Protein AF-0000000066211591 (afdb_homodimer)

InterPro domains:
  IPR024134 Superoxide dismutase (Cu/Zn) / superoxide dismutase copper chaperone [PTHR10003] (2-112)
  IPR036423 Superoxide dismutase-like, copper/zinc binding domain superfamily [G3DSA:2.60.40.200] (1-109)
  IPR036423 Superoxide dismutase-like, copper/zinc binding domain superfamily [SSF49329] (2-108)

Radius of gyration: 18.61 Å; Cα contacts (8 Å, |Δi|>4): 669; chains: 2; bounding box: 43×52×58 Å

Secondary structure (DSSP, 8-state):
-EEEEEEETTEEEEEEEEEETTEEEEEEEEESS-SEEEEEEEES----EEEETTS-SEEEEEEEEEE-TTSEEEEEEE----GGGTTTSEEEEEETTEEEEEEEEEE----TTTT-----/-EEEEEEETTEEEEEEEEEETTEEEEEEEEESS-SEEEEEEEES----EEEETTS-SEEEEEEEEEE-TTSEEEEEEE----GGGTTTSEEEEEETTEEEEEEEEEE----TTTT-----

Sequence (240 aa):
MAVCIIDHDNIRGVIYFEPVHGKDKVLGSVIGLKSGTYSLIIHRYGDISRGCDSIGSPEIFIGNIFVNRYGVAYVYLDTDVNISTIIGKALSISKNDQRLACGVIGISYINEKNNTFSYNMAVCIIDHDNIRGVIYFEPVHGKDKVLGSVIGLKSGTYSLIIHRYGDISRGCDSIGSPEIFIGNIFVNRYGVAYVYLDTDVNISTIIGKALSISKNDQRLACGVIGISYINEKNNTFSYN

Solvent-accessible surface area (backbone atoms only — not comparable to full-atom values): 12361 Å² total; per-residue (Å²): 81,34,25,28,50,34,72,34,93,69,32,38,32,43,39,35,39,39,76,53,95,89,36,38,29,37,36,40,39,40,35,59,47,71,59,44,73,32,37,36,33,32,21,66,16,14,21,56,84,60,43,70,76,43,18,63,55,82,72,42,78,63,46,75,42,53,25,37,92,87,20,44,22,68,42,77,42,72,45,88,68,60,67,84,76,46,52,6,14,18,42,31,40,25,49,97,88,38,72,72,35,42,23,43,22,6,32,30,78,66,77,69,61,71,74,68,64,68,86,118,82,33,26,28,51,32,73,35,94,71,32,38,32,44,40,34,39,38,76,53,96,89,35,38,30,37,36,41,39,40,34,58,47,72,60,44,70,32,36,36,34,34,22,66,16,15,22,56,85,61,44,70,76,43,18,65,57,82,72,43,81,61,47,74,42,53,25,36,93,85,20,44,22,70,42,77,41,71,45,86,68,58,68,85,76,45,51,6,13,17,42,30,41,24,48,96,89,39,70,71,36,41,24,42,21,5,32,32,78,64,77,71,58,68,74,70,64,68,85,119

Foldseek 3Di:
DKKWFWDDDQKTKIWDWDDDPNFTKIWIKIFRDAFDKKWKFWADAQDCVVHPVPLHHTDDTQDMWGQDRRRMTTGIGTDPDDLVVRQRHKIFIGDPPHTDIMTGMHDDDDPPPPPVPPPD/DKKWFWDDDQKTKIWDWDDDPNFTKIWIKIFRDAFDKKWKFWADAQDCVVHPVPLHHTDDTQDMWGQDRRRMTTGIGTDPDDLVVRQRHKIFIGDPPHTDIMTGMHDDDDCPPPPVPPPD

Organism: Vaccinia virus (strain Tashkent) (NCBI:txid301352)

Nearest PDB structures (foldseek):
  8iq0-assembly2_D  TM=8.705E-01  e=4.428E-08  Bos taurus
  4ff9-assembly1_B  TM=8.582E-01  e=2.340E-08  Homo sapiens
  1e9p-assembly1_B  TM=8.570E-01  e=5.777E-08  Bos taurus
  1e9p-assembly1_A  TM=8.603E-01  e=1.037E-07  Bos taurus
  8iq0-assembly6_K  TM=8.397E-01  e=6.775E-08  Bos taurus

Structure (mmCIF, N/CA/C/O backbone):
data_AF-0000000066211591-model_v1
#
loop_
_entity.id
_entity.type
_entity.pdbx_description
1 polymer 'Cu-Zn superoxide dismutase-like protein OPG175'
#
loop_
_atom_site.group_PDB
_atom_site.id
_atom_site.type_symbol
_atom_site.label_atom_id
_atom_site.label_alt_id
_atom_site.label_comp_id
_atom_site.label_asym_id
_atom_site.label_entity_id
_atom_site.label_seq_id
_atom_site.pdbx_PDB_ins_code
_atom_site.Cartn_x
_atom_site.Cartn_y
_atom_site.Cartn_z
_atom_site.occupancy
_atom_site.B_iso_or_equiv
_atom_site.auth_seq_id
_atom_site.auth_comp_id
_atom_site.auth_asym_id
_atom_site.auth_atom_id
_atom_site.pdbx_PDB_model_num
ATOM 1 N N . MET A 1 1 ? 6.246 11.305 -7.883 1 93.06 1 MET A N 1
ATOM 2 C CA . MET A 1 1 ? 5.16 11.57 -6.941 1 93.06 1 MET A CA 1
ATOM 3 C C . MET A 1 1 ? 4.793 10.305 -6.172 1 93.06 1 MET A C 1
ATOM 5 O O . MET A 1 1 ? 5.156 9.203 -6.574 1 93.06 1 MET A O 1
ATOM 9 N N . ALA A 1 2 ? 4.262 10.555 -5.051 1 97.38 2 ALA A N 1
ATOM 10 C CA . ALA A 1 2 ? 3.85 9.43 -4.219 1 97.38 2 ALA A CA 1
ATOM 11 C C . ALA A 1 2 ? 2.4 9.578 -3.766 1 97.38 2 ALA A C 1
ATOM 13 O O . ALA A 1 2 ? 1.845 10.68 -3.807 1 97.38 2 ALA A O 1
ATOM 14 N N . VAL A 1 3 ? 1.84 8.453 -3.471 1 98.31 3 VAL A N 1
ATOM 15 C CA . VAL A 1 3 ? 0.447 8.445 -3.035 1 98.31 3 VAL A CA 1
ATOM 16 C C . VAL A 1 3 ? 0.259 7.422 -1.92 1 98.31 3 VAL A C 1
ATOM 18 O O . VAL A 1 3 ? 0.933 6.391 -1.897 1 98.31 3 VAL A O 1
ATOM 21 N N . CYS A 1 4 ? -0.611 7.688 -1.04 1 98.5 4 CYS A N 1
ATOM 22 C CA . CYS A 1 4 ? -1.027 6.781 0.027 1 98.5 4 CYS A CA 1
ATOM 23 C C . CYS A 1 4 ? -2.547 6.723 0.129 1 98.5 4 CYS A C 1
ATOM 25 O O . CYS A 1 4 ? -3.197 7.738 0.378 1 98.5 4 CYS A O 1
ATOM 27 N N . ILE A 1 5 ? -3.043 5.562 -0.081 1 98.12 5 ILE A N 1
ATOM 28 C CA . ILE A 1 5 ? -4.48 5.352 0.069 1 98.12 5 ILE A CA 1
ATOM 29 C C . ILE A 1 5 ? -4.781 4.836 1.475 1 98.12 5 ILE A C 1
ATOM 31 O O . ILE A 1 5 ? -4.125 3.912 1.958 1 98.12 5 ILE A O 1
ATOM 35 N N . ILE A 1 6 ? -5.676 5.492 2.104 1 98.19 6 ILE A N 1
ATOM 36 C CA . ILE A 1 6 ? -6.164 5.086 3.416 1 98.19 6 ILE A CA 1
ATOM 37 C C . ILE A 1 6 ? -7.516 4.391 3.271 1 98.19 6 ILE A C 1
ATOM 39 O O . ILE A 1 6 ? -8.445 4.949 2.691 1 98.19 6 ILE A O 1
ATOM 43 N N . ASP A 1 7 ? -7.59 3.271 3.686 1 96 7 ASP A N 1
ATOM 44 C CA . ASP A 1 7 ? -8.805 2.467 3.705 1 96 7 ASP A CA 1
ATOM 45 C C . ASP A 1 7 ? -8.828 1.53 4.91 1 96 7 ASP A C 1
ATOM 47 O O . ASP A 1 7 ? -8.391 0.381 4.816 1 96 7 ASP A O 1
ATOM 51 N N . HIS A 1 8 ? -9.25 1.979 5.949 1 92.5 8 HIS A N 1
ATOM 52 C CA . HIS A 1 8 ? -9.281 1.283 7.23 1 92.5 8 HIS A CA 1
ATOM 53 C C . HIS A 1 8 ? -10.617 1.506 7.945 1 92.5 8 HIS A C 1
ATOM 55 O O . HIS A 1 8 ? -10.914 2.623 8.375 1 92.5 8 HIS A O 1
ATOM 61 N N . ASP A 1 9 ? -11.359 0.368 8.086 1 90.81 9 ASP A N 1
ATOM 62 C CA . ASP A 1 9 ? -12.672 0.501 8.695 1 90.81 9 ASP A CA 1
ATOM 63 C C . ASP A 1 9 ? -13.492 1.593 8.016 1 90.81 9 ASP A C 1
ATOM 65 O O . ASP A 1 9 ? -13.703 1.548 6.797 1 90.81 9 ASP A O 1
ATOM 69 N N . ASN A 1 10 ? -13.906 2.67 8.781 1 95.31 10 ASN A N 1
ATOM 70 C CA . ASN A 1 10 ? -14.734 3.725 8.203 1 95.31 10 ASN A CA 1
ATOM 71 C C . ASN A 1 10 ? -13.891 4.918 7.762 1 95.31 10 ASN A C 1
ATOM 73 O O . ASN A 1 10 ? -14.43 5.906 7.254 1 95.31 10 ASN A O 1
ATOM 77 N N . ILE A 1 11 ? -12.586 4.789 7.941 1 98.25 11 ILE A N 1
ATOM 78 C CA . ILE A 1 11 ? -11.695 5.883 7.578 1 98.25 11 ILE A CA 1
ATOM 79 C C . ILE A 1 11 ? -11.203 5.695 6.145 1 98.25 11 ILE A C 1
ATOM 81 O O . ILE A 1 11 ? -10.648 4.652 5.805 1 98.25 11 ILE A O 1
ATOM 85 N N . ARG A 1 12 ? -11.484 6.695 5.289 1 98.12 12 ARG A N 1
ATOM 86 C CA . ARG A 1 12 ? -11.102 6.676 3.881 1 98.12 12 ARG A CA 1
ATOM 87 C C . ARG A 1 12 ? -10.383 7.965 3.494 1 98.12 12 ARG A C 1
ATOM 89 O O . ARG A 1 12 ? -10.742 9.047 3.955 1 98.12 12 ARG A O 1
ATOM 96 N N . GLY A 1 13 ? -9.367 7.824 2.619 1 98.31 13 GLY A N 1
ATOM 97 C CA . GLY A 1 13 ? -8.695 9.023 2.135 1 98.31 13 GLY A CA 1
ATOM 98 C C . GLY A 1 13 ? -7.605 8.727 1.124 1 98.31 13 GLY A C 1
ATOM 99 O O . GLY A 1 13 ? -7.234 7.566 0.922 1 98.31 13 GLY A O 1
ATOM 100 N N . VAL A 1 14 ? -7.254 9.734 0.46 1 98.12 14 VAL A N 1
ATOM 101 C CA . VAL A 1 14 ? -6.113 9.703 -0.451 1 98.12 14 VAL A CA 1
ATOM 102 C C . VAL A 1 14 ? -5.168 10.859 -0.132 1 98.12 14 VAL A C 1
ATOM 104 O O . VAL A 1 14 ? -5.602 12.008 0.009 1 98.12 14 VAL A O 1
ATOM 107 N N . ILE A 1 15 ? -3.938 10.539 0.062 1 98 15 ILE A N 1
ATOM 108 C CA . ILE A 1 15 ? -2.914 11.531 0.362 1 98 15 ILE A CA 1
ATOM 109 C C . ILE A 1 15 ? -1.812 11.477 -0.694 1 98 15 ILE A C 1
ATOM 111 O O . ILE A 1 15 ? -1.257 10.406 -0.963 1 98 15 ILE A O 1
ATOM 115 N N . TYR A 1 16 ? -1.479 12.562 -1.248 1 97.06 16 TYR A N 1
ATOM 116 C CA . TYR A 1 16 ? -0.431 12.672 -2.256 1 97.06 16 TYR A CA 1
ATOM 117 C C . TYR A 1 16 ? 0.777 13.422 -1.705 1 97.06 16 TYR A C 1
ATOM 119 O O . TYR A 1 16 ? 0.63 14.344 -0.897 1 97.06 16 TYR A O 1
ATOM 127 N N . PHE A 1 17 ? 1.893 13.055 -2.1 1 96.81 17 PHE A N 1
ATOM 128 C CA . PHE A 1 17 ? 3.145 13.789 -1.975 1 96.81 17 PHE A CA 1
ATOM 129 C C . PHE A 1 17 ? 3.643 14.242 -3.342 1 96.81 17 PHE A C 1
ATOM 131 O O . PHE A 1 17 ? 3.928 13.422 -4.211 1 96.81 17 PHE A O 1
ATOM 138 N N . GLU A 1 18 ? 3.691 15.492 -3.5 1 94.06 18 GLU A N 1
ATOM 139 C CA . GLU A 1 18 ? 4.055 15.984 -4.824 1 94.06 18 GLU A CA 1
ATOM 140 C C . GLU A 1 18 ? 4.805 17.312 -4.738 1 94.06 18 GLU A C 1
ATOM 142 O O . GLU A 1 18 ? 4.59 18.094 -3.805 1 94.06 18 GLU A O 1
ATOM 147 N N . PRO A 1 19 ? 5.723 17.547 -5.688 1 89.69 19 PRO A N 1
ATOM 148 C CA . PRO A 1 19 ? 6.348 18.875 -5.77 1 89.69 19 PRO A CA 1
ATOM 149 C C . PRO A 1 19 ? 5.391 19.938 -6.301 1 89.69 19 PRO A C 1
ATOM 151 O O . PRO A 1 19 ? 4.699 19.719 -7.293 1 89.69 19 PRO A O 1
ATOM 154 N N . VAL A 1 20 ? 5.238 20.984 -5.543 1 85.81 20 VAL A N 1
ATOM 155 C CA . VAL A 1 20 ? 4.473 22.156 -5.965 1 85.81 20 VAL A CA 1
ATOM 156 C C . VAL A 1 20 ? 5.355 23.391 -5.891 1 85.81 20 VAL A C 1
ATOM 158 O O . VAL A 1 20 ? 5.773 23.812 -4.805 1 85.81 20 VAL A O 1
ATOM 161 N N . HIS A 1 21 ? 5.559 23.984 -7.09 1 86.12 21 HIS A N 1
ATOM 162 C CA . HIS A 1 21 ? 6.363 25.203 -7.168 1 86.12 21 HIS A CA 1
ATOM 163 C C . HIS A 1 21 ? 7.715 25 -6.488 1 86.12 21 HIS A C 1
ATOM 165 O O . HIS A 1 21 ? 8.133 25.828 -5.68 1 86.12 21 HIS A O 1
ATOM 171 N N . GLY A 1 22 ? 8.312 23.828 -6.648 1 82.75 22 GLY A N 1
ATOM 172 C CA . GLY A 1 22 ? 9.664 23.562 -6.191 1 82.75 22 GLY A CA 1
ATOM 173 C C . GLY A 1 22 ? 9.719 23.062 -4.762 1 82.75 22 GLY A C 1
ATOM 174 O O . GLY A 1 22 ? 10.797 22.75 -4.25 1 82.75 22 GLY A O 1
ATOM 175 N N . LYS A 1 23 ? 8.586 23.047 -4.125 1 88.31 23 LYS A N 1
ATOM 176 C CA . LYS A 1 23 ? 8.539 22.516 -2.766 1 88.31 23 LYS A CA 1
ATOM 177 C C . LYS A 1 23 ? 7.633 21.297 -2.678 1 88.31 23 LYS A C 1
ATOM 179 O O . LYS A 1 23 ? 6.578 21.266 -3.316 1 88.31 23 LYS A O 1
ATOM 184 N N . ASP A 1 24 ? 8.055 20.359 -1.895 1 91.75 24 ASP A N 1
ATOM 185 C CA . ASP A 1 24 ? 7.199 19.188 -1.719 1 91.75 24 ASP A CA 1
ATOM 186 C C . ASP A 1 24 ? 6.008 19.5 -0.82 1 91.75 24 ASP A C 1
ATOM 188 O O . ASP A 1 24 ? 6.148 20.203 0.185 1 91.75 24 ASP A O 1
ATOM 192 N N . LYS A 1 25 ? 4.891 19.047 -1.276 1 95.56 25 LYS A N 1
ATOM 193 C CA . LYS A 1 25 ? 3.641 19.234 -0.547 1 95.56 25 LYS A CA 1
ATOM 194 C C . LYS A 1 25 ? 2.957 17.906 -0.269 1 95.56 25 LYS A C 1
ATOM 196 O O . LYS A 1 25 ? 3.164 16.938 -0.996 1 95.56 25 LYS A O 1
ATOM 201 N N . VAL A 1 26 ? 2.223 17.906 0.804 1 97.75 26 VAL A N 1
ATOM 202 C CA . VAL A 1 26 ? 1.295 16.828 1.117 1 97.75 26 VAL A CA 1
ATOM 203 C C . VAL A 1 26 ? -0.141 17.297 0.899 1 97.75 26 VAL A C 1
ATOM 205 O O . VAL A 1 26 ? -0.566 18.312 1.477 1 97.75 26 VAL A O 1
ATOM 208 N N . LEU A 1 27 ? -0.821 16.594 0.012 1 96.94 27 LEU A N 1
ATOM 209 C CA . LEU A 1 27 ? -2.168 16.984 -0.386 1 96.94 27 LEU A CA 1
ATOM 210 C C . LEU A 1 27 ? -3.125 15.805 -0.313 1 96.94 27 LEU A C 1
ATOM 212 O O . LEU A 1 27 ? -2.732 14.664 -0.581 1 96.94 27 LEU A O 1
ATOM 216 N N . GLY A 1 28 ? -4.461 16.188 -0.057 1 97.94 28 GLY A N 1
ATOM 217 C CA . GLY A 1 28 ? -5.469 15.133 -0.11 1 97.94 28 GLY A CA 1
ATOM 218 C C . GLY A 1 28 ? -6.656 15.406 0.791 1 97.94 28 GLY A C 1
ATOM 219 O O . GLY A 1 28 ? -6.969 16.562 1.088 1 97.94 28 GLY A O 1
ATOM 220 N N . SER A 1 29 ? -7.324 14.367 1.075 1 98.69 29 SER A N 1
ATOM 221 C CA . SER A 1 29 ? -8.484 14.453 1.961 1 98.69 29 SER A CA 1
ATOM 222 C C . SER A 1 29 ? -8.734 13.117 2.662 1 98.69 29 SER A C 1
ATOM 224 O O . SER A 1 29 ? -8.336 12.062 2.164 1 98.69 29 SER A O 1
ATOM 226 N N . VAL A 1 30 ? -9.305 13.219 3.809 1 98.69 30 VAL A N 1
ATOM 227 C CA . VAL A 1 30 ? -9.656 12.055 4.621 1 98.69 30 VAL A CA 1
ATOM 228 C C . VAL A 1 30 ? -11.062 12.227 5.184 1 98.69 30 VAL A C 1
ATOM 230 O O . VAL A 1 30 ? -11.438 13.32 5.613 1 98.69 30 VAL A O 1
ATOM 233 N N . ILE A 1 31 ? -11.828 11.172 5.23 1 98.69 31 ILE A N 1
ATOM 234 C CA . ILE A 1 31 ? -13.156 11.156 5.824 1 98.69 31 ILE A CA 1
ATOM 235 C C . ILE A 1 31 ? -13.281 9.984 6.789 1 98.69 31 ILE A C 1
ATOM 237 O O . ILE A 1 31 ? -12.461 9.062 6.77 1 98.69 31 ILE A O 1
ATOM 241 N N . GLY A 1 32 ? -14.305 10.055 7.684 1 98.31 32 GLY A N 1
ATOM 242 C CA . GLY A 1 32 ? -14.617 8.922 8.531 1 98.31 32 GLY A CA 1
ATOM 243 C C . GLY A 1 32 ? -14.125 9.078 9.961 1 98.31 32 GLY A C 1
ATOM 244 O O . GLY A 1 32 ? -14.305 8.188 10.789 1 98.31 32 GLY A O 1
ATOM 245 N N . LEU A 1 33 ? -13.539 10.164 10.234 1 98.31 33 LEU A N 1
ATOM 246 C CA . LEU A 1 33 ? -13.062 10.469 11.578 1 98.31 33 LEU A CA 1
ATOM 247 C C . LEU A 1 33 ? -13.969 11.492 12.266 1 98.31 33 LEU A C 1
ATOM 249 O O . LEU A 1 33 ? -14.586 12.32 11.594 1 98.31 33 LEU A O 1
ATOM 253 N N . LYS A 1 34 ? -14.055 11.406 13.547 1 97.75 34 LYS A N 1
ATOM 254 C CA . LYS A 1 34 ? -14.727 12.453 14.305 1 97.75 34 LYS A CA 1
ATOM 255 C C . LYS A 1 34 ? -13.977 13.781 14.211 1 97.75 34 LYS A C 1
ATOM 257 O O . LYS A 1 34 ? -12.758 13.789 14.023 1 97.75 34 LYS A O 1
ATOM 262 N N . SER A 1 35 ? -14.789 14.805 14.391 1 98.69 35 SER A N 1
ATOM 263 C CA . SER A 1 35 ? -14.164 16.125 14.383 1 98.69 35 SER A CA 1
ATOM 264 C C . SER A 1 35 ? -13.039 16.219 15.406 1 98.69 35 SER A C 1
ATOM 266 O O . SER A 1 35 ? -13.164 15.711 16.516 1 98.69 35 SER A O 1
ATOM 268 N N . GLY A 1 36 ? -11.922 16.859 14.977 1 98.62 36 GLY A N 1
ATOM 269 C CA . GLY A 1 36 ? -10.773 16.984 15.859 1 98.62 36 GLY A CA 1
ATOM 270 C C . GLY A 1 36 ? -9.453 17.016 15.117 1 98.62 36 GLY A C 1
ATOM 271 O O . GLY A 1 36 ? -9.43 17.094 13.883 1 98.62 36 GLY A O 1
ATOM 272 N N . THR A 1 37 ? -8.375 17.078 15.883 1 98.69 37 THR A N 1
ATOM 273 C CA . THR A 1 37 ? -7.027 17.141 15.328 1 98.69 37 THR A CA 1
ATOM 274 C C . THR A 1 37 ? -6.363 15.773 15.328 1 98.69 37 THR A C 1
ATOM 276 O O . THR A 1 37 ? -6.477 15.023 16.297 1 98.69 37 THR A O 1
ATOM 279 N N . TYR A 1 38 ? -5.672 15.453 14.211 1 98.81 38 TYR A N 1
ATOM 280 C CA . TYR A 1 38 ? -4.961 14.188 14.039 1 98.81 38 TYR A CA 1
ATOM 281 C C . TYR A 1 38 ? -3.564 14.422 13.477 1 98.81 38 TYR A C 1
ATOM 283 O O . TYR A 1 38 ? -3.328 15.414 12.773 1 98.81 38 TYR A O 1
ATOM 291 N N . SER A 1 39 ? -2.715 13.484 13.766 1 98.81 39 SER A N 1
ATOM 292 C CA . SER A 1 39 ? -1.334 13.594 13.305 1 98.81 39 SER A CA 1
ATOM 293 C C . SER A 1 39 ? -1.066 12.656 12.133 1 98.81 39 SER A C 1
ATOM 295 O O . SER A 1 39 ? -1.517 11.516 12.133 1 98.81 39 SER A O 1
ATOM 297 N N . LEU A 1 40 ? -0.418 13.148 11.156 1 98.81 40 LEU A N 1
ATOM 298 C CA . LEU A 1 40 ? 0.132 12.336 10.078 1 98.81 40 LEU A CA 1
ATOM 299 C C . LEU A 1 40 ? 1.595 12 10.344 1 98.81 40 LEU A C 1
ATOM 301 O O . LEU A 1 40 ? 2.42 12.898 10.531 1 98.81 40 LEU A O 1
ATOM 305 N N . ILE A 1 41 ? 1.889 10.711 10.367 1 98.81 41 ILE A N 1
ATOM 306 C CA . ILE A 1 41 ? 3.232 10.258 10.719 1 98.81 41 ILE A CA 1
ATOM 307 C C . ILE A 1 41 ? 3.68 9.164 9.75 1 98.81 41 ILE A C 1
ATOM 309 O O . ILE A 1 41 ? 2.918 8.242 9.445 1 98.81 41 ILE A O 1
ATOM 313 N N . ILE A 1 42 ? 4.855 9.32 9.227 1 98.75 42 ILE A N 1
ATOM 314 C CA . ILE A 1 42 ? 5.457 8.266 8.422 1 98.75 42 ILE A CA 1
ATOM 315 C C . ILE A 1 42 ? 6.227 7.305 9.32 1 98.75 42 ILE A C 1
ATOM 317 O O . ILE A 1 42 ? 6.965 7.73 10.211 1 98.75 42 ILE A O 1
ATOM 321 N N . HIS A 1 43 ? 6.016 6.035 9.117 1 98.5 43 HIS A N 1
ATOM 322 C CA . HIS A 1 43 ? 6.621 4.973 9.914 1 98.5 43 HIS A CA 1
ATOM 323 C C . HIS A 1 43 ? 7.602 4.148 9.094 1 98.5 43 HIS A C 1
ATOM 325 O O . HIS A 1 43 ? 7.586 4.207 7.859 1 98.5 43 HIS A O 1
ATOM 331 N N . ARG A 1 44 ? 8.367 3.441 9.727 1 97.38 44 ARG A N 1
ATOM 332 C CA . ARG A 1 44 ? 9.547 2.795 9.172 1 97.38 44 ARG A CA 1
ATOM 333 C C . ARG A 1 44 ? 9.164 1.777 8.102 1 97.38 44 ARG A C 1
ATOM 335 O O . ARG A 1 44 ? 9.82 1.681 7.062 1 97.38 44 ARG A O 1
ATOM 342 N N . TYR A 1 45 ? 8.125 0.977 8.328 1 97.75 45 TYR A N 1
ATOM 343 C CA . TYR A 1 45 ? 7.773 -0.119 7.43 1 97.75 45 TYR A CA 1
ATOM 344 C C . TYR A 1 45 ? 6.422 0.128 6.77 1 97.75 45 TYR A C 1
ATOM 346 O O . TYR A 1 45 ? 5.539 0.757 7.359 1 97.75 45 TYR A O 1
ATOM 354 N N . GLY A 1 46 ? 6.289 -0.243 5.504 1 98.31 46 GLY A N 1
ATOM 355 C CA . GLY A 1 46 ? 5.004 -0.326 4.824 1 98.31 46 GLY A CA 1
ATOM 356 C C . GLY A 1 46 ? 4.363 -1.697 4.93 1 98.31 46 GLY A C 1
ATOM 357 O O . GLY A 1 46 ? 3.83 -2.213 3.945 1 98.31 46 GLY A O 1
ATOM 358 N N . ASP A 1 47 ? 4.602 -2.363 6.074 1 97.69 47 ASP A N 1
ATOM 359 C CA . ASP A 1 47 ? 3.994 -3.65 6.398 1 97.69 47 ASP A CA 1
ATOM 360 C C . ASP A 1 47 ? 2.686 -3.465 7.16 1 97.69 47 ASP A C 1
ATOM 362 O O . ASP A 1 47 ? 2.695 -3.223 8.367 1 97.69 47 ASP A O 1
ATOM 366 N N . ILE A 1 48 ? 1.577 -3.627 6.398 1 97 48 ILE A N 1
ATOM 367 C CA . ILE A 1 48 ? 0.295 -3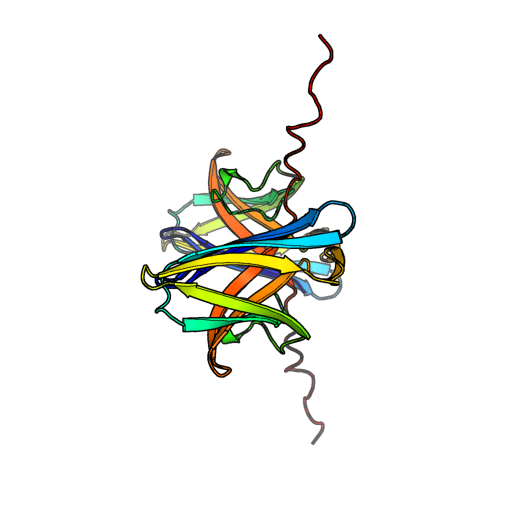.447 7.07 1 97 48 ILE A CA 1
ATOM 368 C C . ILE A 1 48 ? -0.399 -4.797 7.23 1 97 48 ILE A C 1
ATOM 370 O O . ILE A 1 48 ? -1.628 -4.883 7.164 1 97 48 ILE A O 1
ATOM 374 N N . SER A 1 49 ? 0.369 -5.871 7.367 1 94.31 49 SER A N 1
ATOM 375 C CA . SER A 1 49 ? -0.186 -7.215 7.492 1 94.31 49 SER A CA 1
ATOM 376 C C . SER A 1 49 ? -0.983 -7.363 8.781 1 94.31 49 SER A C 1
ATOM 378 O O . SER A 1 49 ? -1.885 -8.203 8.867 1 94.31 49 SER A O 1
ATOM 380 N N . ARG A 1 50 ? -0.665 -6.629 9.828 1 94.88 50 ARG A N 1
ATOM 381 C CA . ARG A 1 50 ? -1.443 -6.547 11.062 1 94.88 50 ARG A CA 1
ATOM 382 C C . ARG A 1 50 ? -2.008 -5.145 11.258 1 94.88 50 ARG A C 1
ATOM 384 O O . ARG A 1 50 ? -1.979 -4.609 12.367 1 94.88 50 ARG A O 1
ATOM 391 N N . GLY A 1 51 ? -2.453 -4.598 10.125 1 94.81 51 GLY A N 1
ATOM 392 C CA . GLY A 1 51 ? -2.875 -3.207 10.195 1 94.81 51 GLY A CA 1
ATOM 393 C C . GLY A 1 51 ? -1.754 -2.262 10.578 1 94.81 51 GLY A C 1
ATOM 394 O O . GLY A 1 51 ? -0.62 -2.414 10.125 1 94.81 51 GLY A O 1
ATOM 395 N N . CYS A 1 52 ? -2.168 -1.309 11.43 1 97.62 52 CYS A N 1
ATOM 396 C CA . CYS A 1 52 ? -1.199 -0.277 11.781 1 97.62 52 CYS A CA 1
ATOM 397 C C . CYS A 1 52 ? -0.268 -0.76 12.891 1 97.62 52 CYS A C 1
ATOM 399 O O . CYS A 1 52 ? 0.667 -0.054 13.266 1 97.62 52 CYS A O 1
ATOM 401 N N . ASP A 1 53 ? -0.402 -1.99 13.328 1 96.06 53 ASP A N 1
ATOM 402 C CA . ASP A 1 53 ? 0.445 -2.531 14.391 1 96.06 53 ASP A CA 1
ATOM 403 C C . ASP A 1 53 ? 1.782 -3.012 13.828 1 96.06 53 ASP A C 1
ATOM 405 O O . ASP A 1 53 ? 2.727 -3.248 14.586 1 96.06 53 ASP A O 1
ATOM 409 N N . SER A 1 54 ? 1.873 -3.152 12.555 1 96.38 54 SER A N 1
ATOM 410 C CA . SER A 1 54 ? 3.078 -3.74 11.984 1 96.38 54 SER A CA 1
ATOM 411 C C . SER A 1 54 ? 3.834 -2.73 11.125 1 96.38 54 SER A C 1
ATOM 413 O O . SER A 1 54 ? 4.738 -3.098 10.375 1 96.38 54 SER A O 1
ATOM 415 N N . ILE A 1 55 ? 3.51 -1.462 11.242 1 97.19 55 ILE A N 1
ATOM 416 C CA . ILE A 1 55 ? 4.137 -0.464 10.383 1 97.19 55 ILE A CA 1
ATOM 417 C C . ILE A 1 55 ? 5.43 0.031 11.023 1 97.19 55 ILE A C 1
ATOM 419 O O . ILE A 1 55 ? 6.176 0.802 10.414 1 97.19 55 ILE A O 1
ATOM 423 N N . GLY A 1 56 ? 5.762 -0.42 12.211 1 97 56 GLY A N 1
ATOM 424 C CA . GLY A 1 56 ? 7.043 -0.124 12.836 1 97 56 GLY A CA 1
ATOM 425 C C . GLY A 1 56 ? 7.086 1.249 13.484 1 97 56 GLY A C 1
ATOM 426 O O . GLY A 1 56 ? 6.047 1.854 13.742 1 97 56 GLY A 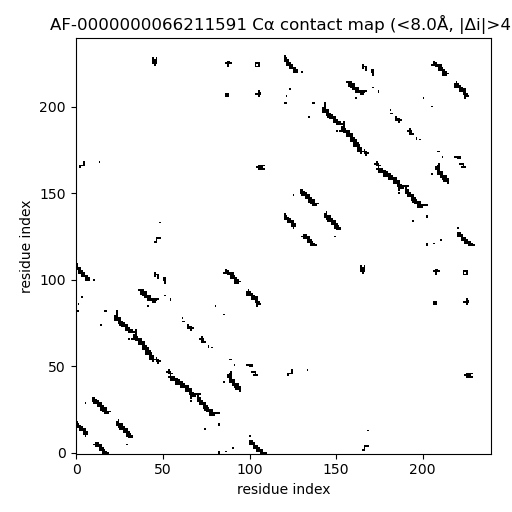O 1
ATOM 427 N N . SER A 1 57 ? 8.242 1.791 13.836 1 96.94 57 SER A N 1
ATOM 428 C CA . SER A 1 57 ? 8.469 3.016 14.594 1 96.94 57 SER A CA 1
ATOM 429 C C . SER A 1 57 ? 8.148 4.25 13.758 1 96.94 57 SER A C 1
ATOM 431 O O . SER A 1 57 ? 8.359 4.254 12.539 1 96.94 57 SER A O 1
ATOM 433 N N . PRO A 1 58 ? 7.617 5.344 14.477 1 98.19 58 PRO A N 1
ATOM 434 C CA . PRO A 1 58 ? 7.492 6.617 13.766 1 98.19 58 PRO A CA 1
ATOM 435 C C . PRO A 1 58 ? 8.836 7.168 13.297 1 98.19 58 PRO A C 1
ATOM 437 O O . PRO A 1 58 ? 9.836 7.055 14.016 1 98.19 58 PRO A O 1
ATOM 440 N N . GLU A 1 59 ? 8.883 7.676 12.109 1 98 59 GLU A N 1
ATOM 441 C CA . GLU A 1 59 ? 10.141 8.227 11.602 1 98 59 GLU A CA 1
ATOM 442 C C . GLU A 1 59 ? 10 9.711 11.289 1 98 59 GLU A C 1
ATOM 444 O O . GLU A 1 59 ? 10.891 10.508 11.609 1 98 59 GLU A O 1
ATOM 449 N N . ILE A 1 60 ? 8.953 10.125 10.617 1 98.19 60 ILE A N 1
ATOM 450 C CA . ILE A 1 60 ? 8.789 11.508 10.188 1 98.19 60 ILE A CA 1
ATOM 451 C C . ILE A 1 60 ? 7.391 12.008 10.562 1 98.19 60 ILE A C 1
ATOM 453 O O . ILE A 1 60 ? 6.387 11.43 10.133 1 98.19 60 ILE A O 1
ATOM 457 N N . PHE A 1 61 ? 7.359 13.023 11.375 1 98.12 61 PHE A N 1
ATOM 458 C CA . PHE A 1 61 ? 6.121 13.758 11.625 1 98.12 61 PHE A CA 1
ATOM 459 C C . PHE A 1 61 ? 5.84 14.742 10.492 1 98.12 61 PHE A C 1
ATOM 461 O O . PHE A 1 61 ? 6.586 15.695 10.297 1 98.12 61 PHE A O 1
ATOM 468 N N . ILE A 1 62 ? 4.809 14.508 9.836 1 98.31 62 ILE A N 1
ATOM 469 C CA . ILE A 1 62 ? 4.484 15.352 8.688 1 98.31 62 ILE A CA 1
ATOM 470 C C . ILE A 1 62 ? 3.766 16.609 9.164 1 98.31 62 ILE A C 1
ATOM 472 O O . ILE A 1 62 ? 4.082 17.719 8.711 1 98.31 62 ILE A O 1
ATOM 476 N N . GLY A 1 63 ? 2.771 16.438 10 1 98.19 63 GLY A N 1
ATOM 477 C CA . GLY A 1 63 ? 1.96 17.531 10.508 1 98.19 63 GLY A CA 1
ATOM 478 C C . GLY A 1 63 ? 0.609 17.078 11.031 1 98.19 63 GLY A C 1
ATOM 479 O O . GLY A 1 63 ? 0.319 15.875 11.055 1 98.19 63 GLY A O 1
ATOM 480 N N . ASN A 1 64 ? -0.117 18.078 11.445 1 98.44 64 ASN A N 1
ATOM 481 C CA . ASN A 1 64 ? -1.474 17.828 11.922 1 98.44 64 ASN A CA 1
ATOM 482 C C . ASN A 1 64 ? -2.512 18.172 10.859 1 98.44 64 ASN A C 1
ATOM 484 O O . ASN A 1 64 ? -2.305 19.094 10.062 1 98.44 64 ASN A O 1
ATOM 488 N N . ILE A 1 65 ? -3.535 17.406 10.906 1 98.5 65 ILE A N 1
ATOM 489 C CA . ILE A 1 65 ? -4.695 17.719 10.086 1 98.5 65 ILE A CA 1
ATOM 490 C C . ILE A 1 65 ? -5.918 17.938 10.984 1 98.5 65 ILE A C 1
ATOM 492 O O . ILE A 1 65 ? -5.988 17.391 12.086 1 98.5 65 ILE A O 1
ATOM 496 N N . PHE A 1 66 ? -6.836 18.734 10.492 1 98.56 66 PHE A N 1
ATOM 497 C CA . PHE A 1 66 ? -8.062 19.016 11.234 1 98.56 66 PHE A CA 1
ATOM 498 C C . PHE A 1 66 ? -9.273 18.453 10.508 1 98.56 66 PHE A C 1
ATOM 500 O O . PHE A 1 66 ? -9.492 18.75 9.328 1 98.56 66 PHE A O 1
ATOM 507 N N . VAL A 1 67 ? -9.969 17.641 11.18 1 98.75 67 VAL A N 1
ATOM 508 C CA . VAL A 1 67 ? -11.242 17.125 10.672 1 98.75 67 VAL A CA 1
ATOM 509 C C . VAL A 1 67 ? -12.375 18.047 11.125 1 98.75 67 VAL A C 1
ATOM 511 O O . VAL A 1 67 ? -12.555 18.281 12.32 1 98.75 67 VAL A O 1
ATOM 514 N N . ASN A 1 68 ? -13.164 18.5 10.188 1 98.62 68 ASN A N 1
ATOM 515 C CA . ASN A 1 68 ? -14.203 19.469 10.508 1 98.62 68 ASN A CA 1
ATOM 516 C C . ASN A 1 68 ? -15.461 18.781 11.039 1 98.62 68 ASN A C 1
ATOM 518 O O . ASN A 1 68 ? -15.477 17.562 11.234 1 98.62 68 ASN A O 1
ATOM 522 N N . ARG A 1 69 ? -16.469 19.547 11.297 1 98.19 69 ARG A N 1
ATOM 523 C CA . ARG A 1 69 ? -17.688 19.047 11.93 1 98.19 69 ARG A CA 1
ATOM 524 C C . ARG A 1 69 ? -18.422 18.062 11.023 1 98.19 69 ARG A C 1
ATOM 526 O O . ARG A 1 69 ? -19.281 17.312 11.484 1 98.19 69 ARG A O 1
ATOM 533 N N . TYR A 1 70 ? -18.156 18.094 9.766 1 97.69 70 TYR A N 1
ATOM 534 C CA . TYR A 1 70 ? -18.797 17.203 8.805 1 97.69 70 TYR A CA 1
ATOM 535 C C . TYR A 1 70 ? -17.984 15.922 8.633 1 97.69 70 TYR A C 1
ATOM 537 O O . TYR A 1 70 ? -18.344 15.055 7.832 1 97.69 70 TYR A O 1
ATOM 545 N N . GLY A 1 71 ? -16.844 15.805 9.305 1 97.81 71 GLY A N 1
ATOM 546 C CA . GLY A 1 71 ? -16.047 14.594 9.258 1 97.81 71 GLY A CA 1
ATOM 547 C C . GLY A 1 71 ? -15.07 14.562 8.102 1 97.81 71 GLY A C 1
ATOM 548 O O . GLY A 1 71 ? -14.672 13.492 7.645 1 97.81 71 GLY A O 1
ATOM 549 N N . VAL A 1 72 ? -14.766 15.781 7.613 1 98.38 72 VAL A N 1
ATOM 550 C CA . VAL A 1 72 ? -13.875 15.883 6.461 1 98.38 72 VAL A CA 1
ATOM 551 C C . VAL A 1 72 ? -12.602 16.625 6.852 1 98.38 72 VAL A C 1
ATOM 553 O O . VAL A 1 72 ? -12.656 17.641 7.531 1 98.38 72 VAL A O 1
ATOM 556 N N . ALA A 1 73 ? -11.453 16.109 6.477 1 98.75 73 ALA A N 1
ATOM 557 C CA . ALA A 1 73 ? -10.172 16.812 6.578 1 98.75 73 ALA A CA 1
ATOM 558 C C . ALA A 1 73 ? -9.578 17.062 5.195 1 98.75 73 ALA A C 1
ATOM 560 O O . ALA A 1 73 ? -9.406 16.125 4.402 1 98.75 73 ALA A O 1
ATOM 561 N N . TYR A 1 74 ? -9.305 18.234 4.91 1 98.31 74 TYR A N 1
ATOM 562 C CA . TYR A 1 74 ? -8.5 18.609 3.752 1 98.31 74 TYR A CA 1
ATOM 563 C C . TYR A 1 74 ? -7.039 18.781 4.137 1 98.31 74 TYR A C 1
ATOM 565 O O . TYR A 1 74 ? -6.715 19.453 5.121 1 98.31 74 TYR A O 1
ATOM 573 N N . VAL A 1 75 ? -6.219 18.141 3.393 1 98.38 75 VAL A N 1
ATOM 574 C CA . VAL A 1 75 ? -4.793 18.125 3.705 1 98.38 75 VAL A CA 1
ATOM 575 C C . VAL A 1 75 ? -4.039 19.016 2.723 1 98.38 75 VAL A C 1
ATOM 577 O O . VAL A 1 75 ? -4.137 18.828 1.507 1 98.38 75 VAL A O 1
ATOM 580 N N . TYR A 1 76 ? -3.408 19.906 3.225 1 97.19 76 TYR A N 1
ATOM 581 C CA . TYR A 1 76 ? -2.492 20.781 2.49 1 97.19 76 TYR A CA 1
ATOM 582 C C . TYR A 1 76 ? -1.349 21.234 3.383 1 97.19 76 TYR A C 1
ATOM 584 O O . TYR A 1 76 ? -1.475 22.25 4.09 1 97.19 76 TYR A O 1
ATOM 592 N N . LEU A 1 77 ? -0.292 20.531 3.348 1 97.69 77 LEU A N 1
ATOM 593 C CA . LEU A 1 77 ? 0.821 20.766 4.266 1 97.69 77 LEU A CA 1
ATOM 594 C C . LEU A 1 77 ? 2.131 20.922 3.5 1 97.69 77 LEU A C 1
ATOM 596 O O . LEU A 1 77 ? 2.342 20.25 2.48 1 97.69 77 LEU A O 1
ATOM 600 N N . ASP A 1 78 ? 2.949 21.75 4.055 1 95.56 78 ASP A N 1
ATOM 601 C CA . ASP A 1 78 ? 4.34 21.766 3.615 1 95.56 78 ASP A CA 1
ATOM 602 C C . ASP A 1 78 ? 5.133 20.625 4.234 1 95.56 78 ASP A C 1
ATOM 604 O O . ASP A 1 78 ? 4.883 20.234 5.375 1 95.56 78 ASP A O 1
ATOM 608 N N . THR A 1 79 ? 6.012 20.094 3.387 1 94.88 79 THR A N 1
ATOM 609 C CA . THR A 1 79 ? 6.898 19.078 3.943 1 94.88 79 THR A CA 1
ATOM 610 C C . THR A 1 79 ? 8.297 19.188 3.336 1 94.88 79 THR A C 1
ATOM 612 O O . THR A 1 79 ? 8.453 19.672 2.209 1 94.88 79 THR A O 1
ATOM 615 N N . ASP A 1 80 ? 9.305 18.781 4.148 1 92.19 80 ASP A N 1
ATOM 616 C CA . ASP A 1 80 ? 10.688 18.766 3.668 1 92.19 80 ASP A CA 1
ATOM 617 C C . ASP A 1 80 ? 11.156 17.344 3.387 1 92.19 80 ASP A C 1
ATOM 619 O O . ASP A 1 80 ? 12.344 17.109 3.178 1 92.19 80 ASP A O 1
ATOM 623 N N . VAL A 1 81 ? 10.211 16.5 3.303 1 93.94 81 VAL A N 1
ATOM 624 C CA . VAL A 1 81 ? 10.602 15.117 3.1 1 93.94 81 VAL A CA 1
ATOM 625 C C . VAL A 1 81 ? 11.016 14.906 1.647 1 93.94 81 VAL A C 1
ATOM 627 O O . VAL A 1 81 ? 10.445 15.5 0.734 1 93.94 81 VAL A O 1
ATOM 630 N N . ASN A 1 82 ? 12.062 14.164 1.526 1 93.31 82 ASN A N 1
ATOM 631 C CA . ASN A 1 82 ? 12.383 13.648 0.2 1 93.31 82 ASN A CA 1
ATOM 632 C C . ASN A 1 82 ? 11.469 12.5 -0.195 1 93.31 82 ASN A C 1
ATOM 634 O O . ASN A 1 82 ? 11.516 11.422 0.409 1 93.31 82 ASN A O 1
ATOM 638 N N . ILE A 1 83 ? 10.68 12.672 -1.215 1 94.06 83 ILE A N 1
ATOM 639 C CA . ILE A 1 83 ? 9.625 11.734 -1.596 1 94.06 83 ILE A CA 1
ATOM 640 C C . ILE A 1 83 ? 10.227 10.359 -1.875 1 94.06 83 ILE A C 1
ATOM 642 O O . ILE A 1 83 ? 9.656 9.336 -1.505 1 94.06 83 ILE A O 1
ATOM 646 N N . SER A 1 84 ? 11.383 10.32 -2.5 1 93.38 84 SER A N 1
ATOM 647 C CA . SER A 1 84 ? 12.008 9.055 -2.861 1 93.38 84 SER A CA 1
ATOM 648 C C . SER A 1 84 ? 12.344 8.234 -1.623 1 93.38 84 SER A C 1
ATOM 650 O O . SER A 1 84 ? 12.453 7.004 -1.697 1 93.38 84 SER A O 1
ATOM 652 N N . THR A 1 85 ? 12.438 8.867 -0.466 1 96.06 85 THR A N 1
ATOM 653 C CA . THR A 1 85 ? 12.898 8.18 0.737 1 96.06 85 THR A CA 1
ATOM 654 C C . THR A 1 85 ? 11.711 7.625 1.521 1 96.06 85 THR A C 1
ATOM 656 O O . THR A 1 85 ? 11.891 6.867 2.475 1 96.06 85 THR A O 1
ATOM 659 N N . ILE A 1 86 ? 10.516 7.918 1.087 1 97.94 86 ILE A N 1
ATOM 660 C CA . ILE A 1 86 ? 9.375 7.484 1.891 1 97.94 86 ILE A CA 1
ATOM 661 C C . ILE A 1 86 ? 8.578 6.43 1.128 1 97.94 86 ILE A C 1
ATOM 663 O O . ILE A 1 86 ? 7.648 5.832 1.675 1 97.94 86 ILE A O 1
ATOM 667 N N . ILE A 1 87 ? 8.961 6.188 -0.117 1 98.06 87 ILE A N 1
ATOM 668 C CA . ILE A 1 87 ? 8.305 5.148 -0.897 1 98.06 87 ILE A CA 1
ATOM 669 C C . ILE A 1 87 ? 8.438 3.801 -0.189 1 98.06 87 ILE A C 1
ATOM 671 O O . ILE A 1 87 ? 9.531 3.445 0.274 1 98.06 87 ILE A O 1
ATOM 675 N N . GLY A 1 88 ? 7.309 3.1 -0.094 1 98.62 88 GLY A N 1
ATOM 676 C CA . GLY A 1 88 ? 7.309 1.782 0.524 1 98.62 88 GLY A CA 1
ATOM 677 C C . GLY A 1 88 ? 7.086 1.828 2.023 1 98.62 88 GLY A C 1
ATOM 678 O O . GLY A 1 88 ? 6.844 0.794 2.652 1 98.62 88 GLY A O 1
ATOM 679 N N . LYS A 1 89 ? 7.172 2.986 2.619 1 98.62 89 LYS A N 1
ATOM 680 C CA . LYS A 1 89 ? 6.859 3.164 4.035 1 98.62 89 LYS A CA 1
ATOM 681 C C . LYS A 1 89 ? 5.363 3.363 4.246 1 98.62 89 LYS A C 1
ATOM 683 O O . LYS A 1 89 ? 4.59 3.367 3.285 1 98.62 89 LYS A O 1
ATOM 688 N N . ALA A 1 90 ? 5.004 3.455 5.488 1 98.75 90 ALA A N 1
ATOM 689 C CA . ALA A 1 90 ? 3.586 3.666 5.777 1 98.75 90 ALA A CA 1
ATOM 690 C C . ALA A 1 90 ? 3.34 5.074 6.312 1 98.75 90 ALA A C 1
ATOM 692 O O . ALA A 1 90 ? 4.18 5.629 7.031 1 98.75 90 ALA A O 1
ATOM 693 N N . LEU A 1 91 ? 2.225 5.633 5.969 1 98.88 91 LEU A N 1
ATOM 694 C CA . LEU A 1 91 ? 1.663 6.836 6.574 1 98.88 91 LEU A CA 1
ATOM 695 C C . LEU A 1 91 ? 0.519 6.488 7.52 1 98.88 91 LEU A C 1
ATOM 697 O O . LEU A 1 91 ? -0.388 5.738 7.152 1 98.88 91 LEU A O 1
ATOM 701 N N . SER A 1 92 ? 0.576 6.965 8.742 1 98.81 92 SER A N 1
ATOM 702 C CA . SER A 1 92 ? -0.52 6.73 9.68 1 98.81 92 SER A CA 1
ATOM 703 C C . SER A 1 92 ? -1.268 8.023 9.992 1 98.81 92 SER A C 1
ATOM 705 O O . SER A 1 92 ? -0.709 9.109 9.867 1 98.81 92 SER A O 1
ATOM 707 N N . ILE A 1 93 ? -2.461 7.93 10.289 1 98.88 93 ILE A N 1
ATOM 708 C CA . ILE A 1 93 ? -3.297 8.93 10.938 1 98.88 93 ILE A CA 1
ATOM 709 C C . ILE A 1 93 ? -3.506 8.562 12.398 1 98.88 93 ILE A C 1
ATOM 711 O O . ILE A 1 93 ? -4.055 7.496 12.711 1 98.88 93 ILE A O 1
ATOM 715 N N . SER A 1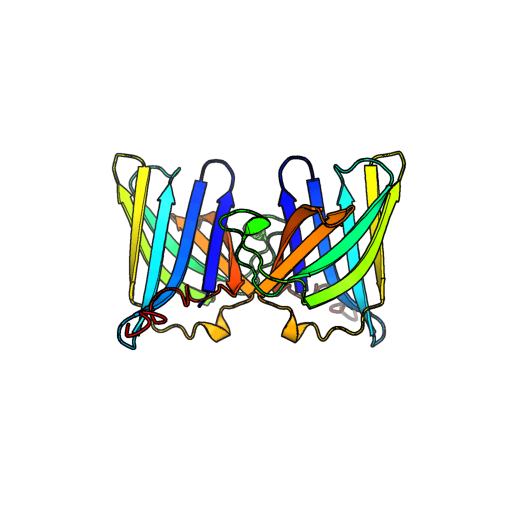 94 ? -3.078 9.445 13.266 1 98.69 94 SER A N 1
ATOM 716 C CA . SER A 1 94 ? -3.041 9.086 14.68 1 98.69 94 SER A CA 1
ATOM 717 C C . SER A 1 94 ? -3.646 10.188 15.539 1 98.69 94 SER A C 1
ATOM 719 O O . SER A 1 94 ? -3.664 11.352 15.148 1 98.69 94 SER A O 1
ATOM 721 N N . LYS A 1 95 ? -4.109 9.812 16.625 1 98.31 95 LYS A N 1
ATOM 722 C CA . LYS A 1 95 ? -4.555 10.711 17.703 1 98.31 95 LYS A CA 1
ATOM 723 C C . LYS A 1 95 ? -4.113 10.195 19.062 1 98.31 95 LYS A C 1
ATOM 725 O O . LYS A 1 95 ? -4.328 9.023 19.391 1 98.31 95 LYS A O 1
ATOM 730 N N . ASN A 1 96 ? -3.514 11.07 19.859 1 96.12 96 ASN A N 1
ATOM 731 C CA . ASN A 1 96 ? -3.018 10.695 21.172 1 96.12 96 ASN A CA 1
ATOM 732 C C . ASN A 1 96 ? -2.186 9.414 21.125 1 96.12 96 ASN A C 1
ATOM 734 O O . ASN A 1 96 ? -2.412 8.484 21.906 1 96.12 96 ASN A O 1
ATOM 738 N N . ASP A 1 97 ? -1.403 9.211 20.156 1 92.31 97 ASP A N 1
ATOM 739 C CA . ASP A 1 97 ? -0.425 8.148 19.969 1 92.31 97 ASP A CA 1
ATOM 740 C C . ASP A 1 97 ? -1.103 6.855 19.516 1 92.31 97 ASP A C 1
ATOM 742 O O . ASP A 1 97 ? -0.451 5.812 19.406 1 92.31 97 ASP A O 1
ATOM 746 N N . GLN A 1 98 ? -2.361 6.969 19.359 1 97.25 98 GLN A N 1
ATOM 747 C CA . GLN A 1 98 ? -3.072 5.82 18.812 1 97.25 98 GLN A CA 1
ATOM 748 C C . GLN A 1 98 ? -3.158 5.906 17.281 1 97.25 98 GLN A C 1
ATOM 750 O O . GLN A 1 98 ? -3.641 6.902 16.75 1 97.25 98 GLN A O 1
ATOM 755 N N . ARG A 1 99 ? -2.713 4.887 16.656 1 98.44 99 ARG A N 1
ATOM 756 C CA . ARG A 1 99 ? -2.799 4.805 15.203 1 98.44 99 ARG A CA 1
ATOM 757 C C . ARG A 1 99 ? -4.184 4.344 14.758 1 98.44 99 ARG A C 1
ATOM 759 O O . ARG A 1 99 ? -4.562 3.195 14.992 1 98.44 99 ARG A O 1
ATOM 766 N N . LEU A 1 100 ? -4.902 5.199 14.117 1 98.38 100 LEU A N 1
ATOM 767 C CA . LEU A 1 100 ? -6.293 4.926 13.773 1 98.38 100 LEU A CA 1
ATOM 768 C C . LEU A 1 100 ? -6.402 4.324 12.375 1 98.38 100 LEU A C 1
ATOM 770 O O . LEU A 1 100 ? -7.262 3.475 12.125 1 98.38 100 LEU A O 1
ATOM 774 N N . ALA A 1 101 ? -5.625 4.785 11.469 1 98.62 101 ALA A N 1
ATOM 775 C CA . ALA A 1 101 ? -5.574 4.297 10.094 1 98.62 101 ALA A CA 1
ATOM 776 C C . ALA A 1 101 ? -4.168 4.434 9.516 1 98.62 101 ALA A C 1
ATOM 778 O O . ALA A 1 101 ? -3.371 5.242 9.992 1 98.62 101 ALA A O 1
ATOM 779 N N . CYS A 1 102 ? -3.885 3.623 8.539 1 98.62 102 CYS A N 1
ATOM 780 C CA . CYS A 1 102 ? -2.596 3.717 7.867 1 98.62 102 CYS A CA 1
ATOM 781 C C . CYS A 1 102 ? -2.678 3.156 6.449 1 98.62 102 CYS A C 1
ATOM 783 O O . CYS A 1 102 ? -3.656 2.498 6.094 1 98.62 102 CYS A O 1
ATOM 785 N N . GLY A 1 103 ? -1.729 3.463 5.633 1 98.62 103 GLY A N 1
ATOM 786 C CA . GLY A 1 103 ? -1.558 2.959 4.281 1 98.62 103 GLY A CA 1
ATOM 787 C C . GLY A 1 103 ? -0.113 2.971 3.818 1 98.62 103 GLY A C 1
ATOM 788 O O . GLY A 1 103 ? 0.732 3.633 4.422 1 98.62 103 GLY A O 1
ATOM 789 N N . VAL A 1 104 ? 0.145 2.23 2.797 1 98.88 104 VAL A N 1
ATOM 790 C CA . VAL A 1 104 ? 1.483 2.15 2.219 1 98.88 104 VAL A CA 1
ATOM 791 C C . VAL A 1 104 ? 1.658 3.244 1.168 1 98.88 104 VAL A C 1
ATOM 793 O O . VAL A 1 104 ? 0.758 3.49 0.362 1 98.88 104 VAL A O 1
ATOM 796 N N . ILE A 1 105 ? 2.807 3.902 1.188 1 98.81 105 ILE A N 1
ATOM 797 C CA . ILE A 1 105 ? 3.092 4.969 0.235 1 98.81 105 ILE A CA 1
ATOM 798 C C . ILE A 1 105 ? 3.646 4.371 -1.056 1 98.81 105 ILE A C 1
ATOM 800 O O . ILE A 1 105 ? 4.723 3.768 -1.056 1 98.81 105 ILE A O 1
ATOM 804 N N . GLY A 1 106 ? 2.893 4.523 -2.102 1 98.69 106 GLY A N 1
ATOM 805 C CA . GLY A 1 106 ? 3.264 3.98 -3.398 1 98.69 106 GLY A CA 1
ATOM 806 C C . GLY A 1 106 ? 3.709 5.047 -4.383 1 98.69 106 GLY A C 1
ATOM 807 O O . GLY A 1 106 ? 3.482 6.238 -4.164 1 98.69 106 GLY A O 1
ATOM 808 N N . ILE A 1 107 ? 4.32 4.551 -5.426 1 98 107 ILE A N 1
ATOM 809 C CA . ILE A 1 107 ? 4.711 5.414 -6.535 1 98 107 ILE A CA 1
ATOM 810 C C . ILE A 1 107 ? 3.473 5.836 -7.324 1 98 107 ILE A C 1
ATOM 812 O O . ILE A 1 107 ? 2.6 5.008 -7.605 1 98 107 ILE A O 1
ATOM 816 N N . SER A 1 108 ? 3.32 7.047 -7.551 1 95.44 108 SER A N 1
ATOM 817 C CA . SER A 1 108 ? 2.205 7.539 -8.352 1 95.44 108 SER A CA 1
ATOM 818 C C . SER A 1 108 ? 2.699 8.258 -9.609 1 95.44 108 SER A C 1
ATOM 820 O O . SER A 1 108 ? 3.871 8.625 -9.695 1 95.44 108 SER A O 1
ATOM 822 N N . TYR A 1 109 ? 1.81 8.133 -10.773 1 80.81 109 TYR A N 1
ATOM 823 C CA . TYR A 1 109 ? 2.139 8.805 -12.016 1 80.81 109 TYR A CA 1
ATOM 824 C C . TYR A 1 109 ? 1.871 10.305 -11.914 1 80.81 109 TYR A C 1
ATOM 826 O O . TYR A 1 109 ? 0.979 10.734 -11.18 1 80.81 109 TYR A O 1
ATOM 834 N N . ILE A 1 110 ? 2.744 11.07 -12.195 1 55.84 110 ILE A N 1
ATOM 835 C CA . ILE A 1 110 ? 2.463 12.477 -12.461 1 55.84 110 ILE A CA 1
ATOM 836 C C . ILE A 1 110 ? 1.281 12.586 -13.422 1 55.84 11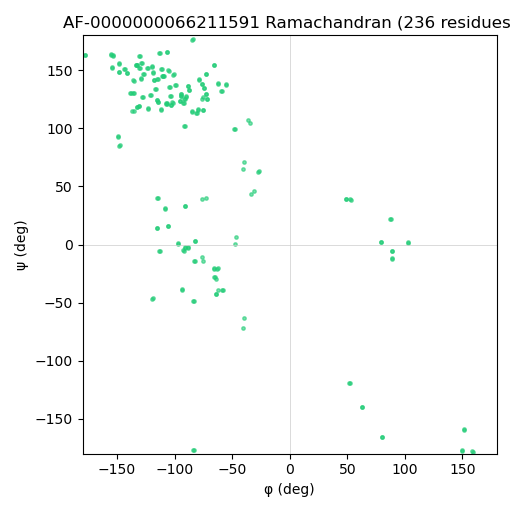0 ILE A C 1
ATOM 838 O O . ILE A 1 110 ? 1.268 11.953 -14.484 1 55.84 110 ILE A O 1
ATOM 842 N N . ASN A 1 111 ? 0.117 12.82 -13.094 1 43.69 111 ASN A N 1
ATOM 843 C CA . ASN A 1 111 ? -0.788 13.227 -14.164 1 43.69 111 ASN A CA 1
ATOM 844 C C . ASN A 1 111 ? -0.036 13.906 -15.305 1 43.69 111 ASN A C 1
ATOM 846 O O . ASN A 1 111 ? 0.347 15.07 -15.195 1 43.69 111 ASN A O 1
ATOM 850 N N . GLU A 1 112 ? 0.822 13.227 -15.945 1 40 112 GLU A N 1
ATOM 851 C CA . GLU A 1 112 ? 1.254 13.883 -17.188 1 40 112 GLU A CA 1
ATOM 852 C C . GLU A 1 112 ? 0.06 14.383 -17.984 1 40 112 GLU A C 1
ATOM 854 O O . GLU A 1 112 ? 0.111 14.438 -19.219 1 40 112 GLU A O 1
ATOM 859 N N . LYS A 1 113 ? -1.188 14.297 -17.672 1 36 113 LYS A N 1
ATOM 860 C CA . LYS A 1 113 ? -2.141 14.969 -18.547 1 36 113 LYS A CA 1
ATOM 861 C C . LYS A 1 113 ? -1.609 16.328 -18.984 1 36 113 LYS A C 1
ATOM 863 O O . LYS A 1 113 ? -1.759 16.719 -20.156 1 36 113 LYS A O 1
ATOM 868 N N . ASN A 1 114 ? -1.537 17.391 -18.109 1 34.75 114 ASN A N 1
ATOM 869 C CA . ASN A 1 114 ? -1.79 18.75 -18.594 1 34.75 114 ASN A CA 1
ATOM 870 C C . ASN A 1 114 ? -0.74 19.172 -19.609 1 34.75 114 ASN A C 1
ATOM 872 O O . ASN A 1 114 ? -0.833 20.266 -20.188 1 34.75 114 ASN A O 1
ATOM 876 N N . ASN A 1 115 ? 0.473 18.734 -19.609 1 32.25 115 ASN A N 1
ATOM 877 C CA . ASN A 1 115 ? 1.139 19.578 -20.594 1 32.25 115 ASN A CA 1
ATOM 878 C C . ASN A 1 115 ? 0.78 19.172 -22.016 1 32.25 115 ASN A C 1
ATOM 880 O O . ASN A 1 115 ? 1.491 19.516 -22.969 1 32.25 115 ASN A O 1
ATOM 884 N N . THR A 1 116 ? 0.164 18.109 -22.312 1 29.86 116 THR A N 1
ATOM 885 C CA . THR A 1 116 ? -0.054 18.219 -23.75 1 29.86 116 THR A CA 1
ATOM 886 C C . THR A 1 116 ? -1.132 19.266 -24.047 1 29.86 116 THR A C 1
ATOM 888 O O . THR A 1 116 ? -2.324 18.953 -24.016 1 29.86 116 THR A O 1
ATOM 891 N N . PHE A 1 117 ? -1.263 20.438 -23.406 1 28.17 117 PHE A N 1
ATOM 892 C CA . PHE A 1 117 ? -1.807 21.516 -24.234 1 28.17 117 PHE A CA 1
ATOM 893 C C . PHE A 1 117 ? -1.23 21.453 -25.641 1 28.17 117 PHE A C 1
ATOM 895 O O . PHE A 1 117 ? -0.033 21.672 -25.844 1 28.17 117 PHE A O 1
ATOM 902 N N . SER A 1 118 ? -1.554 20.547 -26.453 1 28.11 118 SER A N 1
ATOM 903 C CA . SER A 1 118 ? -1.343 20.781 -27.875 1 28.11 118 SER A CA 1
ATOM 904 C C . SER A 1 118 ? -1.572 22.234 -28.234 1 28.11 118 SER A C 1
ATOM 906 O O . SER A 1 118 ? -2.594 22.828 -27.875 1 28.11 118 SER A O 1
ATOM 908 N N . TYR A 1 119 ? -0.588 23.031 -28.469 1 24.23 119 TYR A N 1
ATOM 909 C CA . TYR A 1 119 ? -0.393 24.141 -29.391 1 24.23 119 TYR A CA 1
ATOM 910 C C . TYR A 1 119 ? -1.16 23.891 -30.688 1 24.23 119 TYR A C 1
ATOM 912 O O . TYR A 1 119 ? -0.845 22.969 -31.453 1 24.23 119 TYR A O 1
ATOM 920 N N . ASN A 1 120 ? -2.447 23.391 -30.625 1 23.55 120 ASN A N 1
ATOM 921 C CA . ASN A 1 120 ? -3.02 23.969 -31.844 1 23.55 120 ASN A CA 1
ATOM 922 C C . ASN A 1 120 ? -3.248 25.484 -31.688 1 23.55 120 ASN A C 1
ATOM 924 O O . ASN A 1 120 ? -3.654 25.938 -30.625 1 23.55 120 ASN A O 1
ATOM 928 N N . MET B 1 1 ? 13.461 -6.777 2.799 1 93.12 1 MET B N 1
ATOM 929 C CA . MET B 1 1 ? 12.297 -7.582 2.451 1 93.12 1 MET B CA 1
ATOM 930 C C . MET B 1 1 ? 11.109 -6.695 2.082 1 93.12 1 MET B C 1
ATOM 932 O O . MET B 1 1 ? 11.109 -5.5 2.381 1 93.12 1 MET B O 1
ATOM 936 N N . ALA B 1 2 ? 10.289 -7.273 1.327 1 97.38 2 ALA B N 1
ATOM 937 C CA . ALA B 1 2 ? 9.094 -6.539 0.912 1 97.38 2 ALA B CA 1
ATOM 938 C C . ALA B 1 2 ? 7.832 -7.355 1.166 1 97.38 2 ALA B C 1
ATOM 940 O O . ALA B 1 2 ? 7.898 -8.578 1.328 1 97.38 2 ALA B O 1
ATOM 941 N N . VAL B 1 3 ? 6.777 -6.629 1.293 1 98.31 3 VAL B N 1
ATOM 942 C CA . VAL B 1 3 ? 5.496 -7.277 1.556 1 98.31 3 VAL B CA 1
ATOM 943 C C . VAL B 1 3 ? 4.387 -6.566 0.777 1 98.31 3 VAL B C 1
ATOM 945 O O . VAL B 1 3 ? 4.453 -5.355 0.562 1 98.31 3 VAL B O 1
ATOM 948 N N . CYS B 1 4 ? 3.418 -7.273 0.378 1 98.5 4 CYS B N 1
ATOM 949 C CA . CYS B 1 4 ? 2.213 -6.77 -0.269 1 98.5 4 CYS B CA 1
ATOM 950 C C . CYS B 1 4 ? 0.963 -7.387 0.35 1 98.5 4 CYS B C 1
ATOM 952 O O . CYS B 1 4 ? 0.785 -8.602 0.314 1 98.5 4 CYS B O 1
ATOM 954 N N . ILE B 1 5 ? 0.172 -6.547 0.891 1 98.19 5 ILE B N 1
ATOM 955 C CA . ILE B 1 5 ? -1.1 -7 1.444 1 98.19 5 ILE B CA 1
ATOM 956 C C . ILE B 1 5 ? -2.205 -6.832 0.403 1 98.19 5 ILE B C 1
ATOM 958 O O . ILE B 1 5 ? -2.326 -5.77 -0.217 1 98.19 5 ILE B O 1
ATOM 962 N N . ILE B 1 6 ? -2.898 -7.871 0.194 1 98.19 6 ILE B N 1
ATOM 963 C CA . ILE B 1 6 ? -4.059 -7.871 -0.691 1 98.19 6 ILE B CA 1
ATOM 964 C C . ILE B 1 6 ? -5.34 -7.824 0.138 1 98.19 6 ILE B C 1
ATOM 966 O O . ILE B 1 6 ? -5.547 -8.656 1.021 1 98.19 6 ILE B O 1
ATOM 970 N N . ASP B 1 7 ? -6.082 -6.902 -0.085 1 96.12 7 ASP B N 1
ATOM 971 C CA . ASP B 1 7 ? -7.383 -6.719 0.556 1 96.12 7 ASP B CA 1
ATOM 972 C C . ASP B 1 7 ? -8.367 -6.027 -0.385 1 96.12 7 ASP B C 1
ATOM 974 O O . ASP B 1 7 ? -8.492 -4.805 -0.37 1 96.12 7 ASP B O 1
ATOM 978 N N . HIS B 1 8 ? -8.961 -6.738 -1.165 1 92.38 8 HIS B N 1
ATOM 979 C CA . HIS B 1 8 ? -9.891 -6.27 -2.191 1 92.38 8 HIS B CA 1
ATOM 980 C C . HIS B 1 8 ? -11.148 -7.129 -2.23 1 92.38 8 HIS B C 1
ATOM 982 O O . HIS B 1 8 ? -11.094 -8.305 -2.59 1 92.38 8 HIS B O 1
ATOM 988 N N . ASP B 1 9 ? -12.289 -6.457 -1.877 1 90.75 9 ASP B N 1
ATOM 989 C CA . ASP B 1 9 ? -13.531 -7.219 -1.824 1 90.75 9 ASP B CA 1
ATOM 990 C C . ASP B 1 9 ? -13.375 -8.469 -0.963 1 90.75 9 ASP B C 1
ATOM 992 O O . ASP B 1 9 ? -13.008 -8.375 0.209 1 90.75 9 ASP B O 1
ATOM 996 N N . ASN B 1 10 ? -13.57 -9.703 -1.559 1 95.38 10 ASN B N 1
ATOM 997 C CA . ASN B 1 10 ? -13.484 -10.938 -0.787 1 95.38 10 ASN B CA 1
ATOM 998 C C . ASN B 1 10 ? -12.109 -11.578 -0.917 1 95.38 10 ASN B C 1
ATOM 1000 O O . ASN B 1 10 ? -11.852 -12.633 -0.331 1 95.38 10 ASN B O 1
ATOM 1004 N N . ILE B 1 11 ? -11.242 -10.922 -1.68 1 98.25 11 ILE B N 1
ATOM 1005 C CA . ILE B 1 11 ? -9.906 -11.469 -1.897 1 98.25 11 ILE B CA 1
ATOM 1006 C C . ILE B 1 11 ? -8.953 -10.922 -0.84 1 98.25 11 ILE B C 1
ATOM 1008 O O . ILE B 1 11 ? -8.82 -9.711 -0.682 1 98.25 11 ILE B O 1
ATOM 1012 N N . ARG B 1 12 ? -8.336 -11.852 -0.065 1 98.12 12 ARG B N 1
ATOM 1013 C CA . ARG B 1 12 ? -7.398 -11.508 0.996 1 98.12 12 ARG B CA 1
ATOM 1014 C C . ARG B 1 12 ? -6.098 -12.297 0.855 1 98.12 12 ARG B C 1
ATOM 1016 O O . ARG B 1 12 ? -6.121 -13.477 0.492 1 98.12 12 ARG B O 1
ATOM 1023 N N . GLY B 1 13 ? -4.98 -11.633 1.173 1 98.31 13 GLY B N 1
ATOM 1024 C CA . GLY B 1 13 ? -3.717 -12.352 1.154 1 98.31 13 GLY B CA 1
ATOM 1025 C C . GLY B 1 13 ? -2.535 -11.5 1.576 1 98.31 13 GLY B C 1
ATOM 1026 O O . GLY B 1 13 ? -2.66 -10.281 1.714 1 98.31 13 GLY B O 1
ATOM 1027 N N . VAL B 1 14 ? -1.517 -12.172 1.89 1 98.12 14 VAL B N 1
ATOM 1028 C CA . VAL B 1 14 ? -0.229 -11.547 2.17 1 98.12 14 VAL B CA 1
ATOM 1029 C C . VAL B 1 14 ? 0.859 -12.195 1.32 1 98.12 14 VAL B C 1
ATOM 1031 O O . VAL B 1 14 ? 0.962 -13.43 1.268 1 98.12 14 VAL B O 1
ATOM 1034 N N . ILE B 1 15 ? 1.584 -11.391 0.607 1 98 15 ILE B N 1
ATOM 1035 C CA . ILE B 1 15 ? 2.672 -11.867 -0.241 1 98 15 ILE B CA 1
ATOM 1036 C C . ILE B 1 15 ? 3.984 -11.219 0.19 1 98 15 ILE B C 1
ATOM 1038 O O . ILE B 1 15 ? 4.074 -9.992 0.295 1 98 15 ILE B O 1
ATOM 1042 N N . TYR B 1 16 ? 4.965 -11.984 0.406 1 97.06 16 TYR B N 1
ATOM 1043 C CA . TYR B 1 16 ? 6.289 -11.516 0.795 1 97.06 16 TYR B CA 1
ATOM 1044 C C . TYR B 1 16 ? 7.293 -11.719 -0.334 1 97.06 16 TYR B C 1
ATOM 1046 O O . TYR B 1 16 ? 7.203 -12.695 -1.084 1 97.06 16 TYR B O 1
ATOM 1054 N N . PHE B 1 17 ? 8.18 -10.859 -0.461 1 96.88 17 PHE B N 1
ATOM 1055 C CA . PHE B 1 17 ? 9.414 -10.992 -1.231 1 96.88 17 PHE B CA 1
ATOM 1056 C C . PHE B 1 17 ? 10.625 -11.023 -0.311 1 96.88 17 PHE B C 1
ATOM 1058 O O . PHE B 1 17 ? 10.891 -10.062 0.415 1 96.88 17 PHE B O 1
ATOM 1065 N N . GLU B 1 18 ? 11.281 -12.094 -0.328 1 94.06 18 GLU B N 1
ATOM 1066 C CA . GLU B 1 18 ? 12.383 -12.227 0.613 1 94.06 18 GLU B CA 1
ATOM 1067 C C . GLU B 1 18 ? 13.5 -13.094 0.037 1 94.06 18 GLU B C 1
ATOM 1069 O O . GLU B 1 18 ? 13.242 -13.992 -0.774 1 94.06 18 GLU B O 1
ATOM 1074 N N . PRO B 1 19 ? 14.742 -12.797 0.42 1 89.62 19 PRO B N 1
ATOM 1075 C CA . PRO B 1 19 ? 15.844 -13.695 0.053 1 89.62 19 PRO B CA 1
ATOM 1076 C C . PRO B 1 19 ? 15.812 -15.008 0.833 1 89.62 19 PRO B C 1
ATOM 1078 O O . PRO B 1 19 ? 15.633 -15 2.053 1 89.62 19 PRO B O 1
ATOM 1081 N N . VAL B 1 20 ? 15.805 -16.094 0.128 1 85.88 20 VAL B N 1
ATOM 1082 C CA . VAL B 1 20 ? 15.922 -17.422 0.715 1 85.88 20 VAL B CA 1
ATOM 1083 C C . VAL B 1 20 ? 17.109 -18.156 0.103 1 85.88 20 VAL B C 1
ATOM 1085 O O . VAL B 1 20 ? 17.109 -18.469 -1.093 1 85.88 20 VAL B O 1
ATOM 1088 N N . HIS B 1 21 ? 18.094 -18.453 0.982 1 86.12 21 HIS B N 1
ATOM 1089 C CA . HIS B 1 21 ? 19.281 -19.172 0.541 1 86.12 21 HIS B CA 1
ATOM 1090 C C . HIS B 1 21 ? 19.922 -18.484 -0.658 1 86.12 21 HIS B C 1
ATOM 1092 O O . HIS B 1 21 ? 20.234 -19.141 -1.66 1 86.12 21 HIS B O 1
ATOM 1098 N N . GLY B 1 22 ? 19.938 -17.172 -0.662 1 82.88 22 GLY B N 1
ATOM 1099 C CA . GLY B 1 22 ? 20.656 -16.391 -1.662 1 82.88 22 GLY B CA 1
ATOM 1100 C C . GLY B 1 22 ? 19.828 -16.078 -2.887 1 82.88 22 GLY B C 1
ATOM 1101 O O . GLY B 1 22 ? 20.281 -15.391 -3.799 1 82.88 22 GLY B O 1
ATOM 1102 N N . LYS B 1 23 ? 18.641 -16.641 -2.91 1 88.5 23 LYS B N 1
ATOM 1103 C CA . LYS B 1 23 ? 17.75 -16.344 -4.027 1 88.5 23 LYS B CA 1
ATOM 1104 C C . LYS B 1 23 ? 16.469 -15.656 -3.543 1 88.5 23 LYS B C 1
ATOM 1106 O O . LYS B 1 23 ? 15.938 -16 -2.49 1 88.5 23 LYS B O 1
ATOM 1111 N N . ASP B 1 24 ? 16.016 -14.719 -4.312 1 91.88 24 ASP B N 1
ATOM 1112 C CA . ASP B 1 24 ? 14.773 -14.062 -3.939 1 91.88 24 ASP B CA 1
ATOM 1113 C C . ASP B 1 24 ? 13.57 -14.969 -4.211 1 91.88 24 ASP B C 1
ATOM 1115 O O . ASP B 1 24 ? 13.523 -15.648 -5.238 1 91.88 24 ASP B O 1
ATOM 1119 N N . LYS B 1 25 ? 12.727 -15.008 -3.248 1 95.62 25 LYS B N 1
ATOM 1120 C CA . LYS B 1 25 ? 11.508 -15.805 -3.336 1 95.62 25 LYS B CA 1
ATOM 1121 C C . LYS B 1 25 ? 10.266 -14.938 -3.115 1 95.62 25 LYS B C 1
ATOM 1123 O O . LYS B 1 25 ? 10.336 -13.898 -2.461 1 95.62 25 LYS B O 1
ATOM 1128 N N . VAL B 1 26 ? 9.211 -15.383 -3.711 1 97.75 26 VAL B N 1
ATOM 1129 C CA . VAL B 1 26 ? 7.879 -14.859 -3.438 1 97.75 26 VAL B CA 1
ATOM 1130 C C . VAL B 1 26 ? 7.074 -15.883 -2.637 1 97.75 26 VAL B C 1
ATOM 1132 O O . VAL B 1 26 ? 6.918 -17.031 -3.064 1 97.75 26 VAL B O 1
ATOM 1135 N N . LEU B 1 27 ? 6.648 -15.445 -1.472 1 97 27 LEU B N 1
ATOM 1136 C CA . LEU B 1 27 ? 5.961 -16.344 -0.544 1 97 27 LEU B CA 1
ATOM 1137 C C . LEU B 1 27 ? 4.672 -15.703 -0.032 1 97 27 LEU B C 1
ATOM 1139 O O . LEU B 1 27 ? 4.605 -14.484 0.155 1 97 27 LEU B O 1
ATOM 1143 N N . GLY B 1 28 ? 3.695 -16.656 0.322 1 97.94 28 GLY B N 1
ATOM 1144 C CA . GLY B 1 28 ? 2.486 -16.141 0.954 1 97.94 28 GLY B CA 1
ATOM 1145 C C . GLY B 1 28 ? 1.268 -17.016 0.681 1 97.94 28 GLY B C 1
ATOM 1146 O O . GLY B 1 28 ? 1.391 -18.203 0.433 1 97.94 28 GLY B O 1
ATOM 1147 N N . SER B 1 29 ? 0.168 -16.406 0.842 1 98.69 29 SER B N 1
ATOM 1148 C CA . SER B 1 29 ? -1.103 -17.078 0.592 1 98.69 29 SER B CA 1
ATOM 1149 C C . SER B 1 29 ? -2.197 -16.078 0.24 1 98.69 29 SER B C 1
ATOM 1151 O O . SER B 1 29 ? -2.121 -14.914 0.617 1 98.69 29 SER B O 1
ATOM 1153 N N . VAL B 1 30 ? -3.127 -16.562 -0.505 1 98.69 30 VAL B N 1
ATOM 1154 C CA . VAL B 1 30 ? -4.277 -15.766 -0.925 1 98.69 30 VAL B CA 1
ATOM 1155 C C . VAL B 1 30 ? -5.555 -16.594 -0.79 1 98.69 30 VAL B C 1
ATOM 1157 O O . VAL B 1 30 ? -5.562 -17.781 -1.112 1 98.69 30 VAL B O 1
ATOM 1160 N N . ILE B 1 31 ? -6.625 -15.984 -0.366 1 98.69 31 ILE B N 1
ATOM 1161 C CA . ILE B 1 31 ? -7.934 -16.625 -0.274 1 98.69 31 ILE B CA 1
ATOM 1162 C C . ILE B 1 31 ? -8.992 -15.734 -0.931 1 98.69 31 ILE B C 1
ATOM 1164 O O . ILE B 1 31 ? -8.742 -14.555 -1.195 1 98.69 31 ILE B O 1
ATOM 1168 N N . GLY B 1 32 ? -10.164 -16.344 -1.254 1 98.38 32 GLY B N 1
ATOM 1169 C CA . GLY B 1 32 ? -11.289 -15.562 -1.725 1 98.38 32 GLY B CA 1
ATOM 1170 C C . GLY B 1 32 ? -11.492 -15.648 -3.225 1 98.38 32 GLY B C 1
ATOM 1171 O O . GLY B 1 32 ? -12.391 -15.008 -3.775 1 98.38 32 GLY B O 1
ATOM 1172 N N . LEU B 1 33 ? -10.711 -16.406 -3.859 1 98.31 33 LEU B N 1
ATOM 1173 C CA . LEU B 1 33 ? -10.82 -16.625 -5.297 1 98.31 33 LEU B CA 1
ATOM 1174 C C . LEU B 1 33 ? -11.391 -18 -5.598 1 98.31 33 LEU B C 1
ATOM 1176 O O . LEU B 1 33 ? -11.203 -18.938 -4.82 1 98.31 33 LEU B O 1
ATOM 1180 N N . LYS B 1 34 ? -12.078 -18.109 -6.691 1 97.75 34 LYS B N 1
ATOM 1181 C CA . LYS B 1 34 ? -12.492 -19.422 -7.168 1 97.75 34 LYS B CA 1
ATOM 1182 C C . LYS B 1 34 ? -11.289 -20.266 -7.582 1 97.75 34 LYS B C 1
ATOM 1184 O O . LYS B 1 34 ? -10.258 -19.719 -7.977 1 97.75 34 LYS B O 1
ATOM 1189 N N . SER B 1 35 ? -11.562 -21.562 -7.48 1 98.69 35 SER B N 1
ATOM 1190 C CA . SER B 1 35 ? -10.5 -22.469 -7.906 1 98.69 35 SER B CA 1
ATOM 1191 C C . SER B 1 35 ? -10.055 -22.172 -9.336 1 98.69 35 SER B C 1
ATOM 1193 O O . SER B 1 35 ? -10.891 -21.906 -10.203 1 98.69 35 SER B O 1
ATOM 1195 N N . GLY B 1 36 ? -8.727 -22.203 -9.547 1 98.62 36 GLY B N 1
ATOM 1196 C CA . GLY B 1 36 ? -8.188 -21.922 -10.859 1 98.62 36 GLY B CA 1
ATOM 1197 C C . GLY B 1 36 ? -6.812 -21.297 -10.82 1 98.62 36 GLY B C 1
ATOM 1198 O O . GLY B 1 36 ? -6.191 -21.219 -9.758 1 98.62 36 GLY B O 1
ATOM 1199 N N . THR B 1 37 ? -6.305 -20.953 -12.008 1 98.75 37 THR B N 1
ATOM 1200 C CA . THR B 1 37 ? -4.977 -20.375 -12.148 1 98.75 37 THR B CA 1
ATOM 1201 C C . THR B 1 37 ? -5.062 -18.859 -12.297 1 98.75 37 THR B C 1
ATOM 1203 O O . THR B 1 37 ? -5.922 -18.344 -13.016 1 98.75 37 THR B O 1
ATOM 1206 N N . TYR B 1 38 ? -4.156 -18.141 -11.594 1 98.81 38 TYR B N 1
ATOM 1207 C CA . TYR B 1 38 ? -4.078 -16.688 -11.625 1 98.81 38 TYR B CA 1
ATOM 1208 C C . TYR B 1 38 ? -2.637 -16.219 -11.797 1 98.81 38 TYR B C 1
ATOM 1210 O O . TYR B 1 38 ? -1.701 -16.922 -11.398 1 98.81 38 TYR B O 1
ATOM 1218 N N . SER B 1 39 ? -2.518 -15.055 -12.344 1 98.81 39 SER B N 1
ATOM 1219 C CA . SER B 1 39 ? -1.192 -14.492 -12.586 1 98.81 39 SER B CA 1
ATOM 1220 C C . SER B 1 39 ? -0.853 -13.406 -11.57 1 98.81 39 SER B C 1
ATOM 1222 O O . SER B 1 39 ? -1.702 -12.578 -11.234 1 98.81 39 SER B O 1
ATOM 1224 N N . LEU B 1 40 ? 0.313 -13.445 -11.07 1 98.81 40 LEU B N 1
ATOM 1225 C CA . LEU B 1 40 ? 0.881 -12.359 -10.289 1 98.81 40 LEU B CA 1
ATOM 1226 C C . LEU B 1 40 ? 1.741 -11.445 -11.164 1 98.81 40 LEU B C 1
ATOM 1228 O O . LEU B 1 40 ? 2.688 -11.914 -11.805 1 98.81 40 LEU B O 1
ATOM 1232 N N . ILE B 1 41 ? 1.403 -10.164 -11.172 1 98.75 41 ILE B N 1
ATOM 1233 C CA . ILE B 1 41 ? 2.084 -9.219 -12.047 1 98.75 41 ILE B CA 1
ATOM 1234 C C . ILE B 1 41 ? 2.404 -7.941 -11.273 1 98.75 41 ILE B C 1
ATOM 1236 O O . ILE B 1 41 ? 1.552 -7.41 -10.562 1 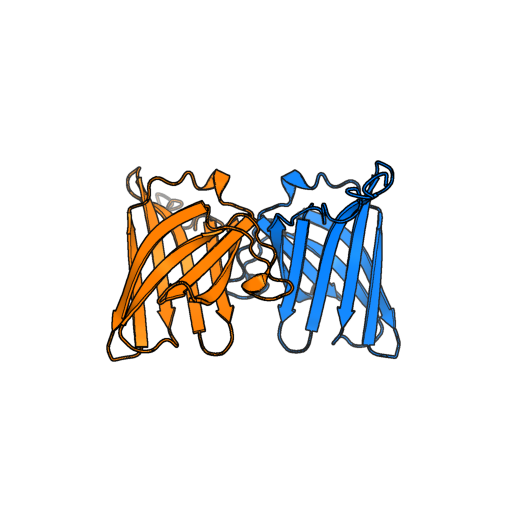98.75 41 ILE B O 1
ATOM 1240 N N . ILE B 1 42 ? 3.625 -7.52 -11.367 1 98.75 42 ILE B N 1
ATOM 1241 C CA . ILE B 1 42 ? 4.008 -6.223 -10.82 1 98.75 42 ILE B CA 1
ATOM 1242 C C . ILE B 1 42 ? 3.766 -5.129 -11.859 1 98.75 42 ILE B C 1
ATOM 1244 O O . ILE B 1 42 ? 4.113 -5.293 -13.031 1 98.75 42 ILE B O 1
ATOM 1248 N N . HIS B 1 43 ? 3.146 -4.062 -11.445 1 98.5 43 HIS B N 1
ATOM 1249 C CA . HIS B 1 43 ? 2.781 -2.943 -12.312 1 98.5 43 HIS B CA 1
ATOM 1250 C C . HIS B 1 43 ? 3.564 -1.687 -11.945 1 98.5 43 HIS B C 1
ATOM 1252 O O . HIS B 1 43 ? 4.152 -1.607 -10.867 1 98.5 43 HIS B O 1
ATOM 1258 N N . ARG B 1 44 ? 3.545 -0.805 -12.781 1 97.38 44 ARG B N 1
ATOM 1259 C CA . ARG B 1 44 ? 4.438 0.351 -12.766 1 97.38 44 ARG B CA 1
ATOM 1260 C C . ARG B 1 44 ? 4.188 1.213 -11.531 1 97.38 44 ARG B C 1
ATOM 1262 O O . ARG B 1 44 ? 5.133 1.697 -10.906 1 97.38 44 ARG B O 1
ATOM 1269 N N . TYR B 1 45 ? 2.93 1.449 -11.156 1 97.69 45 TYR B N 1
ATOM 1270 C CA . TYR B 1 45 ? 2.596 2.377 -10.078 1 97.69 45 TYR B CA 1
ATOM 1271 C C . TYR B 1 45 ? 1.962 1.643 -8.906 1 97.69 45 TYR B C 1
ATOM 1273 O O . TYR B 1 45 ? 1.275 0.635 -9.094 1 97.69 45 TYR B O 1
ATOM 1281 N N . GLY B 1 46 ? 2.287 2.057 -7.688 1 98.31 46 GLY B N 1
ATOM 1282 C CA . GLY B 1 46 ? 1.572 1.652 -6.488 1 98.31 46 GLY B CA 1
ATOM 1283 C C . GLY B 1 46 ? 0.436 2.59 -6.125 1 98.31 46 GLY B C 1
ATOM 1284 O O . GLY B 1 46 ? 0.256 2.934 -4.957 1 98.31 46 GLY B O 1
ATOM 1285 N N . ASP B 1 47 ? -0.198 3.158 -7.164 1 97.69 47 ASP B N 1
ATOM 1286 C CA . ASP B 1 47 ? -1.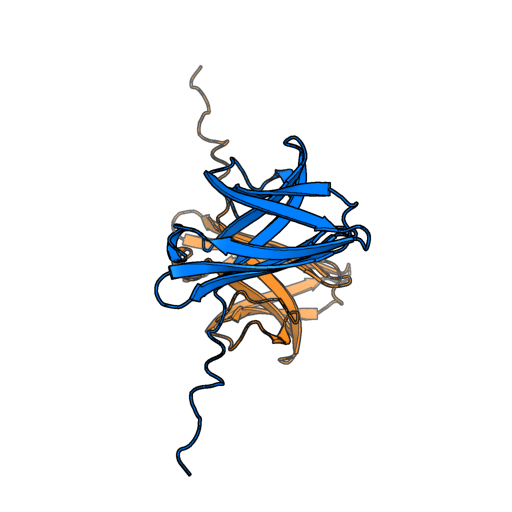371 4.016 -7.02 1 97.69 47 ASP B CA 1
ATOM 1287 C C . ASP B 1 47 ? -2.66 3.201 -7.109 1 97.69 47 ASP B C 1
ATOM 1289 O O . ASP B 1 47 ? -3.109 2.859 -8.203 1 97.69 47 ASP B O 1
ATOM 1293 N N . ILE B 1 48 ? -3.232 2.953 -5.898 1 97 48 ILE B N 1
ATOM 1294 C CA . ILE B 1 48 ? -4.457 2.158 -5.922 1 97 48 ILE B CA 1
ATOM 1295 C C . ILE B 1 48 ? -5.652 3.043 -5.586 1 97 48 ILE B C 1
ATOM 1297 O O . ILE B 1 48 ? -6.609 2.59 -4.949 1 97 48 ILE B O 1
ATOM 1301 N N . SER B 1 49 ? -5.582 4.32 -5.953 1 94.25 49 SER B N 1
ATOM 1302 C CA . SER B 1 49 ? -6.656 5.266 -5.652 1 94.25 49 SER B CA 1
ATOM 1303 C C . SER B 1 49 ? -7.934 4.902 -6.402 1 94.25 49 SER B C 1
ATOM 1305 O O . SER B 1 49 ? -9.031 5.242 -5.961 1 94.25 49 SER B O 1
ATOM 1307 N N . ARG B 1 50 ? -7.852 4.254 -7.555 1 94.88 50 ARG B N 1
ATOM 1308 C CA . ARG B 1 50 ? -8.992 3.703 -8.289 1 94.88 50 ARG B CA 1
ATOM 1309 C C . ARG B 1 50 ? -8.914 2.182 -8.359 1 94.88 50 ARG B C 1
ATOM 1311 O O . ARG B 1 50 ? -9.18 1.586 -9.398 1 94.88 50 ARG B O 1
ATOM 1318 N N . GLY B 1 51 ? -8.484 1.639 -7.207 1 94.81 51 GLY B N 1
ATOM 1319 C CA . GLY B 1 51 ? -8.242 0.205 -7.23 1 94.81 51 GLY B CA 1
ATOM 1320 C C . GLY B 1 51 ? -7.145 -0.199 -8.203 1 94.81 51 GLY B C 1
ATOM 1321 O O . GLY B 1 51 ? -6.121 0.478 -8.305 1 94.81 51 GLY B O 1
ATOM 1322 N N . CYS B 1 52 ? -7.449 -1.327 -8.867 1 97.56 52 CYS B N 1
ATOM 1323 C CA . CYS B 1 52 ? -6.418 -1.869 -9.742 1 97.56 52 CYS B CA 1
ATOM 1324 C C . CYS B 1 52 ? -6.422 -1.161 -11.094 1 97.56 52 CYS B C 1
ATOM 1326 O O . CYS B 1 52 ? -5.578 -1.438 -11.945 1 97.56 52 CYS B O 1
ATOM 1328 N N . ASP B 1 53 ? -7.262 -0.162 -11.273 1 96.12 53 ASP B N 1
ATOM 1329 C CA . ASP B 1 53 ? -7.332 0.57 -12.539 1 96.12 53 ASP B CA 1
ATOM 1330 C C . ASP B 1 53 ? -6.254 1.646 -12.609 1 96.12 53 ASP B C 1
ATOM 1332 O O . ASP B 1 53 ? -5.98 2.188 -13.68 1 96.12 53 ASP B O 1
ATOM 1336 N N . SER B 1 54 ? -5.652 1.95 -11.523 1 96.38 54 SER B N 1
ATOM 1337 C CA . SER B 1 54 ? -4.711 3.064 -11.508 1 96.38 54 SER B CA 1
ATOM 1338 C C . SER B 1 54 ? -3.291 2.586 -11.219 1 96.38 54 SER B C 1
ATOM 1340 O O . SER B 1 54 ? -2.406 3.393 -10.922 1 96.38 54 SER B O 1
ATOM 1342 N N . ILE B 1 55 ? -3.043 1.294 -11.32 1 97.12 55 ILE B N 1
ATOM 1343 C CA . ILE B 1 55 ? -1.729 0.772 -10.961 1 97.12 55 ILE B CA 1
ATOM 1344 C C . ILE B 1 55 ? -0.808 0.816 -12.18 1 97.12 55 ILE B C 1
ATOM 1346 O O . ILE B 1 55 ? 0.384 0.515 -12.07 1 97.12 55 ILE B O 1
ATOM 1350 N N . GLY B 1 56 ? -1.293 1.239 -13.336 1 97 56 GLY B N 1
ATOM 1351 C CA . GLY B 1 56 ? -0.464 1.458 -14.508 1 97 56 GLY B CA 1
ATOM 1352 C C . GLY B 1 56 ? -0.13 0.178 -15.25 1 97 56 GLY B C 1
ATOM 1353 O O . GLY B 1 56 ? -0.791 -0.845 -15.062 1 97 56 GLY B O 1
ATOM 1354 N N . SER B 1 57 ? 0.837 0.152 -16.156 1 96.88 57 SER B N 1
ATOM 1355 C CA . SER B 1 57 ? 1.192 -0.933 -17.062 1 96.88 57 SER B CA 1
ATOM 1356 C C . SER B 1 57 ? 1.871 -2.078 -16.312 1 96.88 57 SER B C 1
ATOM 1358 O O . SER B 1 57 ? 2.598 -1.85 -15.344 1 96.88 57 SER B O 1
ATOM 1360 N N . PRO B 1 58 ? 1.6 -3.365 -16.828 1 98.12 58 PRO B N 1
ATOM 1361 C CA . PRO B 1 58 ? 2.387 -4.477 -16.281 1 98.12 58 PRO B CA 1
ATOM 1362 C C . PRO B 1 58 ? 3.881 -4.328 -16.562 1 98.12 58 PRO B C 1
ATOM 1364 O O . PRO B 1 58 ? 4.273 -3.871 -17.641 1 98.12 58 PRO B O 1
ATOM 1367 N N . GLU B 1 59 ? 4.691 -4.637 -15.594 1 97.94 59 GLU B N 1
ATOM 1368 C CA . GLU B 1 59 ? 6.133 -4.523 -15.789 1 97.94 59 GLU B CA 1
ATOM 1369 C C . GLU B 1 59 ? 6.82 -5.875 -15.617 1 97.94 59 GLU B C 1
ATOM 1371 O O . GLU B 1 59 ? 7.707 -6.23 -16.391 1 97.94 59 GLU B O 1
ATOM 1376 N N . ILE B 1 60 ? 6.504 -6.625 -14.578 1 98.19 60 ILE B N 1
ATOM 1377 C CA . ILE B 1 60 ? 7.176 -7.883 -14.281 1 98.19 60 ILE B CA 1
ATOM 1378 C C . ILE B 1 60 ? 6.137 -8.977 -14.023 1 98.19 60 ILE B C 1
ATOM 1380 O O . ILE B 1 60 ? 5.309 -8.844 -13.117 1 98.19 60 ILE B O 1
ATOM 1384 N N . PHE B 1 61 ? 6.18 -9.992 -14.836 1 98.12 61 PHE B N 1
ATOM 1385 C CA . PHE B 1 61 ? 5.426 -11.211 -14.562 1 98.12 61 PHE B CA 1
ATOM 1386 C C . PHE B 1 61 ? 6.156 -12.078 -13.547 1 98.12 61 PHE B C 1
ATOM 1388 O O . PHE B 1 61 ? 7.242 -12.594 -13.828 1 98.12 61 PHE B O 1
ATOM 1395 N N . ILE B 1 62 ? 5.555 -12.25 -12.477 1 98.31 62 ILE B N 1
ATOM 1396 C CA . ILE B 1 62 ? 6.195 -13.016 -11.406 1 98.31 62 ILE B CA 1
ATOM 1397 C C . ILE B 1 62 ? 5.977 -14.508 -11.633 1 98.31 62 ILE B C 1
ATOM 1399 O O . ILE B 1 62 ? 6.91 -15.305 -11.5 1 98.31 62 ILE B O 1
ATOM 1403 N N . GLY B 1 63 ? 4.75 -14.867 -11.898 1 98.19 63 GLY B N 1
ATOM 1404 C CA . GLY B 1 63 ? 4.363 -16.25 -12.094 1 98.19 63 GLY B CA 1
ATOM 1405 C C . GLY B 1 63 ? 2.881 -16.5 -11.875 1 98.19 63 GLY B C 1
ATOM 1406 O O . GLY B 1 63 ? 2.119 -15.555 -11.641 1 98.19 63 GLY B O 1
ATOM 1407 N N . ASN B 1 64 ? 2.564 -17.75 -12.016 1 98.44 64 ASN B N 1
ATOM 1408 C CA . ASN B 1 64 ? 1.186 -18.172 -11.781 1 98.44 64 ASN B CA 1
ATOM 1409 C C . ASN B 1 64 ? 1.023 -18.828 -10.406 1 98.44 64 ASN B C 1
ATOM 1411 O O . ASN B 1 64 ? 1.95 -19.453 -9.906 1 98.44 64 ASN B O 1
ATOM 1415 N N . ILE B 1 65 ? -0.122 -18.578 -9.891 1 98.5 65 ILE B N 1
ATOM 1416 C CA . ILE B 1 65 ? -0.502 -19.281 -8.664 1 98.5 65 ILE B CA 1
ATOM 1417 C C . ILE B 1 65 ? -1.762 -20.109 -8.914 1 98.5 65 ILE B C 1
ATOM 1419 O O . ILE B 1 65 ? -2.562 -19.766 -9.797 1 98.5 65 ILE B O 1
ATOM 1423 N N . PHE B 1 66 ? -1.896 -21.156 -8.148 1 98.56 66 PHE B N 1
ATOM 1424 C CA . PHE B 1 66 ? -3.062 -22.031 -8.266 1 98.56 66 PHE B CA 1
ATOM 1425 C C . PHE B 1 66 ? -3.908 -21.969 -7.004 1 98.56 66 PHE B C 1
ATOM 1427 O O . PHE B 1 66 ? -3.402 -22.188 -5.902 1 98.56 66 PHE B O 1
ATOM 1434 N N . VAL B 1 67 ? -5.113 -21.625 -7.191 1 98.75 67 VAL B N 1
ATOM 1435 C CA . VAL B 1 67 ? -6.086 -21.672 -6.102 1 98.75 67 VAL B CA 1
ATOM 1436 C C . VAL B 1 67 ? -6.766 -23.047 -6.078 1 98.75 67 VAL B C 1
ATOM 1438 O O . VAL B 1 67 ? -7.355 -23.469 -7.074 1 98.75 67 VAL B O 1
ATOM 1441 N N . ASN B 1 68 ? -6.758 -23.672 -4.934 1 98.62 68 ASN B N 1
ATOM 1442 C CA . ASN B 1 68 ? -7.289 -25.016 -4.844 1 98.62 68 ASN B CA 1
ATOM 1443 C C . ASN B 1 68 ? -8.805 -25.016 -4.66 1 98.62 68 ASN B C 1
ATOM 1445 O O . ASN B 1 68 ? -9.438 -23.969 -4.68 1 98.62 68 ASN B O 1
ATOM 1449 N N . ARG B 1 69 ? -9.383 -26.156 -4.5 1 98.19 69 ARG B N 1
ATOM 1450 C CA . ARG B 1 69 ? -10.828 -26.328 -4.441 1 98.19 69 ARG B CA 1
ATOM 1451 C C . ARG B 1 69 ? -11.406 -25.656 -3.197 1 98.19 69 ARG B C 1
ATOM 1453 O O . ARG B 1 69 ? -12.609 -25.406 -3.121 1 98.19 69 ARG B O 1
ATOM 1460 N N . TYR B 1 70 ? -10.609 -25.422 -2.221 1 97.69 70 TYR B N 1
ATOM 1461 C CA . TYR B 1 70 ? -11.047 -24.797 -0.981 1 97.69 70 TYR B CA 1
ATOM 1462 C C . TYR B 1 70 ? -10.906 -23.281 -1.059 1 97.69 70 TYR B C 1
ATOM 1464 O O . TYR B 1 70 ? -11.188 -22.578 -0.09 1 97.69 70 TYR B O 1
ATOM 1472 N N . GLY B 1 71 ? -10.383 -22.766 -2.15 1 97.88 71 GLY B N 1
ATOM 1473 C CA . GLY B 1 71 ? -10.273 -21.328 -2.344 1 97.88 71 GLY B CA 1
ATOM 1474 C C . GLY B 1 71 ? -8.992 -20.75 -1.775 1 97.88 71 GLY B C 1
ATOM 1475 O O . GLY B 1 71 ? -8.938 -19.562 -1.435 1 97.88 71 GLY B O 1
ATOM 1476 N N . VAL B 1 72 ? -7.996 -21.641 -1.624 1 98.38 72 VAL B N 1
ATOM 1477 C CA . VAL B 1 72 ? -6.734 -21.219 -1.029 1 98.38 72 VAL B CA 1
ATOM 1478 C C . VAL B 1 72 ? -5.605 -21.359 -2.045 1 98.38 72 VAL B C 1
ATOM 1480 O O . VAL B 1 72 ? -5.512 -22.391 -2.734 1 98.38 72 VAL B O 1
ATOM 1483 N N . ALA B 1 73 ? -4.77 -20.375 -2.188 1 98.75 73 ALA B N 1
ATOM 1484 C CA . ALA B 1 73 ? -3.523 -20.453 -2.945 1 98.75 73 ALA B CA 1
ATOM 1485 C C . ALA B 1 73 ? -2.314 -20.266 -2.033 1 98.75 73 ALA B C 1
ATOM 1487 O O . ALA B 1 73 ? -2.227 -19.281 -1.303 1 98.75 73 ALA B O 1
ATOM 1488 N N . TYR B 1 74 ? -1.451 -21.156 -2.041 1 98.31 74 TYR B N 1
ATOM 1489 C CA . TYR B 1 74 ? -0.13 -21.016 -1.439 1 98.31 74 TYR B CA 1
ATOM 1490 C C . TYR B 1 74 ? 0.895 -20.562 -2.473 1 98.31 74 TYR B C 1
ATOM 1492 O O . TYR B 1 74 ? 0.981 -21.141 -3.562 1 98.31 74 TYR B O 1
ATOM 1500 N N . VAL B 1 75 ? 1.596 -19.562 -2.131 1 98.38 75 VAL B N 1
ATOM 1501 C CA . VAL B 1 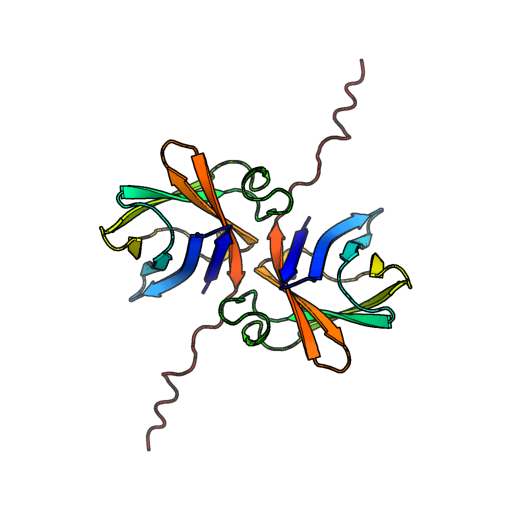75 ? 2.545 -18.969 -3.062 1 98.38 75 VAL B CA 1
ATOM 1502 C C . VAL B 1 75 ? 3.971 -19.312 -2.648 1 98.38 75 VAL B C 1
ATOM 1504 O O . VAL B 1 75 ? 4.379 -19.062 -1.516 1 98.38 75 VAL B O 1
ATOM 1507 N N . TYR B 1 76 ? 4.621 -19.891 -3.484 1 97.25 76 TYR B N 1
ATOM 1508 C CA . TYR B 1 76 ? 6.043 -20.188 -3.359 1 97.25 76 TYR B CA 1
ATOM 1509 C C . TYR B 1 76 ? 6.719 -20.203 -4.727 1 97.25 76 TYR B C 1
ATOM 1511 O O . TYR B 1 76 ? 6.73 -21.234 -5.406 1 97.25 76 TYR B O 1
ATOM 1519 N N . LEU B 1 77 ? 7.234 -19.109 -5.105 1 97.75 77 LEU B N 1
ATOM 1520 C CA . LEU B 1 77 ? 7.77 -18.938 -6.449 1 97.75 77 LEU B CA 1
ATOM 1521 C C . LEU B 1 77 ? 9.203 -18.422 -6.398 1 97.75 77 LEU B C 1
ATOM 1523 O O . LEU B 1 77 ? 9.547 -17.609 -5.527 1 97.75 77 LEU B O 1
ATOM 1527 N N . ASP B 1 78 ? 9.945 -18.859 -7.352 1 95.62 78 ASP B N 1
ATOM 1528 C CA . ASP B 1 78 ? 11.234 -18.234 -7.605 1 95.62 78 ASP B CA 1
ATOM 1529 C C . ASP B 1 78 ? 11.062 -16.922 -8.383 1 95.62 78 ASP B C 1
ATOM 1531 O O . ASP B 1 78 ? 10.172 -16.812 -9.227 1 95.62 78 ASP B O 1
ATOM 1535 N N . THR B 1 79 ? 11.906 -15.977 -7.996 1 94.88 79 THR B N 1
ATOM 1536 C CA . THR B 1 79 ? 11.891 -14.742 -8.781 1 94.88 79 THR B CA 1
ATOM 1537 C C . THR B 1 79 ? 13.297 -14.164 -8.898 1 94.88 79 THR B C 1
ATOM 1539 O O . THR B 1 79 ? 14.148 -14.391 -8.039 1 94.88 79 THR B O 1
ATOM 1542 N N . ASP B 1 80 ? 13.531 -13.445 -10.031 1 92.12 80 ASP B N 1
ATOM 1543 C CA . ASP B 1 80 ? 14.812 -12.781 -10.242 1 92.12 80 ASP B CA 1
ATOM 1544 C C . ASP B 1 80 ? 14.68 -11.273 -10.055 1 92.12 80 ASP B C 1
ATOM 1546 O O . ASP B 1 80 ? 15.594 -10.516 -10.391 1 92.12 80 ASP B O 1
ATOM 1550 N N . VAL B 1 81 ? 13.625 -10.93 -9.453 1 93.88 81 VAL B N 1
ATOM 1551 C CA . VAL B 1 81 ? 13.422 -9.492 -9.297 1 93.88 81 VAL B CA 1
ATOM 1552 C C . VAL B 1 81 ? 14.312 -8.953 -8.188 1 93.88 81 VAL B C 1
ATOM 1554 O O . VAL B 1 81 ? 14.547 -9.633 -7.18 1 93.88 81 VAL B O 1
ATOM 1557 N N . ASN B 1 82 ? 14.852 -7.836 -8.477 1 93.25 82 ASN B N 1
ATOM 1558 C CA . ASN B 1 82 ? 15.484 -7.086 -7.402 1 93.25 82 ASN B CA 1
ATOM 1559 C C . ASN B 1 82 ? 14.453 -6.418 -6.496 1 93.25 82 ASN B C 1
ATOM 1561 O O . ASN B 1 82 ? 13.742 -5.512 -6.93 1 93.25 82 ASN B O 1
ATOM 1565 N N . ILE B 1 83 ? 14.383 -6.812 -5.25 1 94.12 83 ILE B N 1
ATOM 1566 C CA . ILE B 1 83 ? 13.344 -6.391 -4.324 1 94.12 83 ILE B CA 1
ATOM 1567 C C . ILE B 1 83 ? 13.344 -4.871 -4.199 1 94.12 83 ILE B C 1
ATOM 1569 O O . ILE B 1 83 ? 12.281 -4.246 -4.145 1 94.12 83 ILE B O 1
ATOM 1573 N N . SER B 1 84 ? 14.508 -4.25 -4.184 1 93.38 84 SER B N 1
ATOM 1574 C CA . SER B 1 84 ? 14.609 -2.807 -4.008 1 93.38 84 SER B CA 1
ATOM 1575 C C . SER B 1 84 ? 13.938 -2.062 -5.16 1 93.38 84 SER B C 1
ATOM 1577 O O . SER B 1 84 ? 13.523 -0.911 -5.004 1 93.38 84 SER B O 1
ATOM 1579 N N . THR B 1 85 ? 13.766 -2.73 -6.297 1 96 85 THR B N 1
ATOM 1580 C CA . THR B 1 85 ? 13.258 -2.053 -7.488 1 96 85 THR B CA 1
ATOM 1581 C C . THR B 1 85 ? 11.742 -2.158 -7.566 1 96 85 THR B C 1
ATOM 1583 O O . THR B 1 85 ? 11.109 -1.507 -8.398 1 96 85 THR B O 1
ATOM 1586 N N . ILE B 1 86 ? 11.148 -2.902 -6.664 1 97.88 86 ILE B N 1
ATOM 1587 C CA . ILE B 1 86 ? 9.711 -3.1 -6.797 1 97.88 86 ILE B CA 1
ATOM 1588 C C . ILE B 1 86 ? 8.984 -2.418 -5.641 1 97.88 86 ILE B C 1
ATOM 1590 O O . ILE B 1 86 ? 7.754 -2.342 -5.625 1 97.88 86 ILE B O 1
ATOM 1594 N N . ILE B 1 87 ? 9.75 -1.886 -4.695 1 98 87 ILE B N 1
ATOM 1595 C CA . ILE B 1 87 ? 9.148 -1.156 -3.584 1 98 87 ILE B CA 1
ATOM 1596 C C . ILE B 1 87 ? 8.344 0.028 -4.117 1 98 87 ILE B C 1
ATOM 1598 O O . ILE B 1 87 ? 8.812 0.765 -4.988 1 98 87 ILE B O 1
ATOM 1602 N N . GLY B 1 88 ? 7.117 0.148 -3.604 1 98.62 88 GLY B N 1
ATOM 1603 C CA . GLY B 1 88 ? 6.262 1.255 -3.992 1 98.62 88 GLY B CA 1
ATOM 1604 C C . GLY B 1 88 ? 5.414 0.953 -5.215 1 98.62 88 GLY B C 1
ATOM 1605 O O . GLY B 1 88 ? 4.496 1.706 -5.543 1 98.62 88 GLY B O 1
ATOM 1606 N N . LYS B 1 89 ? 5.703 -0.115 -5.906 1 98.62 89 LYS B N 1
ATOM 1607 C CA . LYS B 1 89 ? 4.887 -0.563 -7.027 1 98.62 89 LYS B CA 1
ATOM 1608 C C . LYS B 1 89 ? 3.715 -1.418 -6.547 1 98.62 89 LYS B C 1
ATOM 1610 O O . LYS B 1 89 ? 3.566 -1.657 -5.348 1 98.62 89 LYS B O 1
ATOM 1615 N N . ALA B 1 90 ? 2.904 -1.787 -7.488 1 98.75 90 ALA B N 1
ATOM 1616 C CA . ALA B 1 90 ? 1.769 -2.627 -7.117 1 98.75 90 ALA B CA 1
ATOM 1617 C C . ALA B 1 90 ? 1.947 -4.051 -7.637 1 98.75 90 ALA B C 1
ATOM 1619 O O . ALA B 1 90 ? 2.508 -4.262 -8.711 1 98.75 90 ALA B O 1
ATOM 1620 N N . LEU B 1 91 ? 1.486 -4.996 -6.883 1 98.88 91 LEU B N 1
ATOM 1621 C CA . LEU B 1 91 ? 1.298 -6.383 -7.293 1 98.88 91 LEU B CA 1
ATOM 1622 C C . LEU B 1 91 ? -0.175 -6.68 -7.555 1 98.88 91 LEU B C 1
ATOM 1624 O O . LEU B 1 91 ? -1.032 -6.363 -6.727 1 98.88 91 LEU B O 1
ATOM 1628 N N . SER B 1 92 ? -0.486 -7.219 -8.711 1 98.81 92 SER B N 1
ATOM 1629 C CA . SER B 1 92 ? -1.866 -7.594 -9 1 98.81 92 SER B CA 1
ATOM 1630 C C . SER B 1 92 ? -2.023 -9.109 -9.078 1 98.81 92 SER B C 1
ATOM 1632 O O . SER B 1 92 ? -1.059 -9.82 -9.352 1 98.81 92 SER B O 1
ATOM 1634 N N . ILE B 1 93 ? -3.125 -9.586 -8.766 1 98.88 93 ILE B N 1
ATOM 1635 C CA . ILE B 1 93 ? -3.633 -10.922 -9.062 1 98.88 93 ILE B CA 1
ATOM 1636 C C . ILE B 1 93 ? -4.633 -10.844 -10.219 1 98.88 93 ILE B C 1
ATOM 1638 O O . ILE B 1 93 ? -5.66 -10.172 -10.109 1 98.88 93 ILE B O 1
ATOM 1642 N N . SER B 1 94 ? -4.328 -11.531 -11.273 1 98.62 94 SER B N 1
ATOM 1643 C CA . SER B 1 94 ? -5.109 -11.359 -12.492 1 98.62 94 SER B CA 1
ATOM 1644 C C . SER B 1 94 ? -5.496 -12.695 -13.102 1 98.62 94 SER B C 1
ATOM 1646 O O . SER B 1 94 ? -4.82 -13.703 -12.883 1 98.62 94 SER B O 1
ATOM 1648 N N . LYS B 1 95 ? -6.52 -12.703 -13.805 1 98.31 95 LYS B N 1
ATOM 1649 C CA . LYS B 1 95 ? -6.969 -13.812 -14.641 1 98.31 95 LYS B CA 1
ATOM 1650 C C . LYS B 1 95 ? -7.484 -13.312 -15.984 1 98.31 95 LYS B C 1
ATOM 1652 O O . LYS B 1 95 ? -8.312 -12.398 -16.031 1 98.31 95 LYS B O 1
ATOM 1657 N N . ASN B 1 96 ? -6.996 -13.922 -17.078 1 96.12 96 ASN B N 1
ATOM 1658 C CA . ASN B 1 96 ? -7.391 -13.523 -18.422 1 96.12 96 ASN B CA 1
ATOM 1659 C C . ASN B 1 96 ? -7.281 -12.008 -18.609 1 96.12 96 ASN B C 1
ATOM 1661 O O . ASN B 1 96 ? -8.219 -11.367 -19.078 1 96.12 96 ASN B O 1
ATOM 1665 N N . ASP B 1 97 ? -6.316 -11.383 -18.094 1 92.19 97 ASP B N 1
ATOM 1666 C CA . ASP B 1 97 ? -5.938 -9.984 -18.266 1 92.19 97 ASP B CA 1
ATOM 1667 C C . ASP B 1 97 ? -6.816 -9.07 -17.406 1 92.19 97 ASP B C 1
ATOM 1669 O O . ASP B 1 97 ? -6.715 -7.848 -17.484 1 92.19 97 ASP B O 1
ATOM 1673 N N . GLN B 1 98 ? -7.668 -9.711 -16.688 1 97.25 98 GLN B N 1
ATOM 1674 C CA . GLN B 1 98 ? -8.461 -8.93 -15.742 1 97.25 98 GLN B CA 1
ATOM 1675 C C . GLN B 1 98 ? -7.785 -8.875 -14.375 1 97.25 98 GLN B C 1
ATOM 1677 O O . GLN B 1 98 ? -7.477 -9.914 -13.781 1 97.25 98 GLN B O 1
ATOM 1682 N N . ARG B 1 99 ? -7.578 -7.707 -13.914 1 98.44 99 ARG B N 1
ATOM 1683 C CA . ARG B 1 99 ? -7.008 -7.508 -12.586 1 98.44 99 ARG B CA 1
ATOM 1684 C C . ARG B 1 99 ? -8.078 -7.648 -11.5 1 98.44 99 ARG B C 1
ATOM 1686 O O . ARG B 1 99 ? -8.969 -6.809 -11.398 1 98.44 99 ARG B O 1
ATOM 1693 N N . LEU B 1 100 ? -7.969 -8.641 -10.703 1 98.38 100 LEU B N 1
ATOM 1694 C CA . LEU B 1 100 ? -9.008 -8.961 -9.734 1 98.38 100 LEU B CA 1
ATOM 1695 C C . LEU B 1 100 ? -8.703 -8.312 -8.383 1 98.38 100 LEU B C 1
ATOM 1697 O O . LEU B 1 100 ? -9.625 -7.895 -7.672 1 98.38 100 LEU B O 1
ATOM 1701 N N . ALA B 1 101 ? -7.488 -8.281 -7.992 1 98.56 101 ALA B N 1
ATOM 1702 C CA . ALA B 1 101 ? -7.027 -7.664 -6.754 1 98.56 101 ALA B CA 1
ATOM 1703 C C . ALA B 1 101 ? -5.613 -7.113 -6.906 1 98.56 101 ALA B C 1
ATOM 1705 O O . ALA B 1 101 ? -4.863 -7.543 -7.785 1 98.56 101 ALA B O 1
ATOM 1706 N N . CYS B 1 102 ? -5.293 -6.152 -6.094 1 98.62 102 CYS B N 1
ATOM 1707 C CA . CYS B 1 102 ? -3.943 -5.602 -6.105 1 98.62 102 CYS B CA 1
ATOM 1708 C C . CYS B 1 102 ? -3.598 -4.977 -4.762 1 98.62 102 CYS B C 1
ATOM 1710 O O . CYS B 1 102 ? -4.477 -4.77 -3.922 1 98.62 102 CYS B O 1
ATOM 1712 N N . GLY B 1 103 ? -2.354 -4.742 -4.512 1 98.62 103 GLY B N 1
ATOM 1713 C CA . GLY B 1 103 ? -1.815 -4.062 -3.346 1 98.62 103 GLY B CA 1
ATOM 1714 C C . GLY B 1 103 ? -0.48 -3.391 -3.611 1 98.62 103 GLY B C 1
ATOM 1715 O O . GLY B 1 103 ? 0.181 -3.686 -4.609 1 98.62 103 GLY B O 1
ATOM 1716 N N . VAL B 1 104 ? -0.131 -2.502 -2.742 1 98.88 104 VAL B N 1
ATOM 1717 C CA . VAL B 1 104 ? 1.136 -1.786 -2.844 1 98.88 104 VAL B CA 1
ATOM 1718 C C . VAL B 1 104 ? 2.23 -2.568 -2.121 1 98.88 104 VAL B C 1
ATOM 1720 O O . VAL B 1 104 ? 2.012 -3.084 -1.023 1 98.88 104 VAL B O 1
ATOM 1723 N N . ILE B 1 105 ? 3.398 -2.666 -2.748 1 98.81 105 ILE B N 1
ATOM 1724 C CA . ILE B 1 105 ? 4.523 -3.387 -2.16 1 98.81 105 ILE B CA 1
ATOM 1725 C C . ILE B 1 105 ? 5.285 -2.465 -1.21 1 98.81 105 ILE B C 1
ATOM 1727 O O . ILE B 1 105 ? 5.852 -1.457 -1.637 1 98.81 105 ILE B O 1
ATOM 1731 N N . GLY B 1 106 ? 5.242 -2.814 0.039 1 98.69 106 GLY B N 1
ATOM 1732 C CA . GLY B 1 106 ? 5.895 -2.025 1.07 1 98.69 106 GLY B CA 1
ATOM 1733 C C . GLY B 1 106 ? 7.156 -2.67 1.608 1 98.69 106 GLY B C 1
ATOM 1734 O O . GLY B 1 106 ? 7.395 -3.859 1.384 1 98.69 106 GLY B O 1
ATOM 1735 N N . ILE B 1 107 ? 7.895 -1.845 2.303 1 98 107 ILE B N 1
ATOM 1736 C CA . ILE B 1 107 ? 9.086 -2.32 3 1 98 107 ILE B CA 1
ATOM 1737 C C . ILE B 1 107 ? 8.672 -3.146 4.219 1 98 107 ILE B C 1
ATOM 1739 O O . ILE B 1 107 ? 7.766 -2.758 4.961 1 98 107 ILE B O 1
ATOM 1743 N N . SER B 1 108 ? 9.195 -4.27 4.352 1 95.38 108 SER B N 1
ATOM 1744 C CA . SER B 1 108 ? 8.922 -5.102 5.516 1 95.38 108 SER B CA 1
ATOM 1745 C C . SER B 1 108 ? 10.195 -5.387 6.305 1 95.38 108 SER B C 1
ATOM 1747 O O . SER B 1 108 ? 11.305 -5.195 5.797 1 95.38 108 SER B O 1
ATOM 1749 N N . TYR B 1 109 ? 10 -5.535 7.734 1 80.44 109 TYR B N 1
ATOM 1750 C CA . TYR B 1 109 ? 11.125 -5.863 8.594 1 80.44 109 TYR B CA 1
ATOM 1751 C C . TYR B 1 109 ? 11.484 -7.34 8.477 1 80.44 109 TYR B C 1
ATOM 1753 O O . TYR B 1 109 ? 10.617 -8.18 8.25 1 80.44 109 TYR B O 1
ATOM 1761 N N . ILE B 1 110 ? 12.586 -7.664 8.195 1 56.09 110 ILE B N 1
ATOM 1762 C CA . ILE B 1 110 ? 13.109 -9.008 8.414 1 56.09 110 ILE B CA 1
ATOM 1763 C C . ILE B 1 110 ? 12.781 -9.461 9.836 1 56.09 110 ILE B C 1
ATOM 1765 O O . ILE B 1 110 ? 13.062 -8.75 10.797 1 56.09 110 ILE B O 1
ATOM 1769 N N . ASN B 1 111 ? 11.828 -10.211 10.141 1 44.56 111 ASN B N 1
ATOM 1770 C CA . ASN B 1 111 ? 11.906 -10.836 11.453 1 44.56 111 ASN B CA 1
ATOM 1771 C C . ASN B 1 111 ? 13.352 -11.008 11.914 1 44.56 111 ASN B C 1
ATOM 1773 O O . ASN B 1 111 ? 14.062 -11.891 11.43 1 44.56 111 ASN B O 1
ATOM 1777 N N . GLU B 1 112 ? 14.023 -9.961 12.078 1 39.97 112 GLU B N 1
ATOM 1778 C CA . GLU B 1 112 ? 15.266 -10.273 12.781 1 39.97 112 GLU B CA 1
ATOM 1779 C C . GLU B 1 112 ? 15.008 -11.172 13.984 1 39.97 112 GLU B C 1
ATOM 1781 O O . GLU B 1 112 ? 15.016 -10.711 15.125 1 39.97 112 GLU B O 1
ATOM 1786 N N . LYS B 1 113 ? 13.883 -11.703 14.281 1 35.62 113 LYS B N 1
ATOM 1787 C CA . LYS B 1 113 ? 13.891 -12.641 15.406 1 35.62 113 LYS B CA 1
ATOM 1788 C C . LYS B 1 113 ? 15.141 -13.523 15.375 1 35.62 113 LYS B C 1
ATOM 1790 O O . LYS B 1 113 ? 15.711 -13.828 16.422 1 35.62 113 LYS B O 1
ATOM 1795 N N . ASN B 1 114 ? 15.398 -14.406 14.359 1 34.88 114 ASN B N 1
ATOM 1796 C CA . ASN B 1 114 ? 16.141 -15.609 14.688 1 34.88 11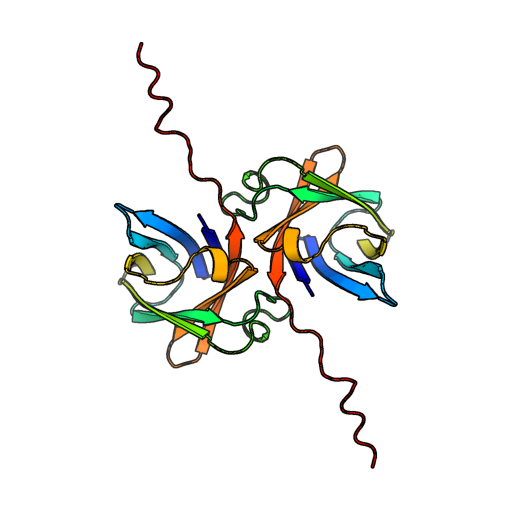4 ASN B CA 1
ATOM 1797 C C . ASN B 1 114 ? 17.547 -15.281 15.195 1 34.88 114 ASN B C 1
ATOM 1799 O O . ASN B 1 114 ? 18.219 -16.141 15.758 1 34.88 114 ASN B O 1
ATOM 1803 N N . ASN B 1 115 ? 18.266 -14.328 14.688 1 32.69 115 ASN B N 1
ATOM 1804 C CA . ASN B 1 115 ? 19.609 -14.625 15.164 1 32.69 115 ASN B CA 1
ATOM 1805 C C . ASN B 1 115 ? 19.781 -14.258 16.641 1 32.69 115 ASN B C 1
ATOM 1807 O O . ASN B 1 115 ? 20.906 -14.094 17.109 1 32.69 115 ASN B O 1
ATOM 1811 N N . THR B 1 116 ? 18.953 -13.531 17.281 1 30.31 116 THR B N 1
ATOM 1812 C CA . THR B 1 116 ? 19.516 -13.516 18.625 1 30.31 116 THR B CA 1
ATOM 1813 C C . THR B 1 116 ? 19.25 -14.836 19.344 1 30.31 116 THR B C 1
ATOM 1815 O O . THR B 1 116 ? 18.188 -15.031 19.938 1 30.31 116 THR B O 1
ATOM 1818 N N . PHE B 1 117 ? 19.312 -16.047 18.734 1 28.34 117 PHE B N 1
ATOM 1819 C CA . PHE B 1 117 ? 19.75 -17.125 19.609 1 28.34 117 PHE B CA 1
ATOM 1820 C C . PHE B 1 117 ? 20.891 -16.672 20.516 1 28.34 117 PHE B C 1
ATOM 1822 O O . PHE B 1 117 ? 21.984 -16.391 20.031 1 28.34 117 PHE B O 1
ATOM 1829 N N . SER B 1 118 ? 20.719 -15.789 21.391 1 28.78 118 SER B N 1
ATOM 1830 C CA . SER B 1 118 ? 21.719 -15.711 22.453 1 28.78 118 SER B CA 1
ATOM 1831 C C . SER B 1 118 ? 22.219 -17.094 22.844 1 28.78 118 SER B C 1
ATOM 1833 O O . SER B 1 118 ? 21.422 -18.016 23.062 1 28.78 118 SER B O 1
ATOM 1835 N N . TYR B 1 119 ? 23.406 -17.484 22.5 1 24.56 119 TYR B N 1
ATOM 1836 C CA . TYR B 1 119 ? 24.438 -18.297 23.125 1 24.56 119 TYR B CA 1
ATOM 1837 C C . TYR B 1 119 ? 24.406 -18.172 24.641 1 24.56 119 TYR B C 1
ATOM 1839 O O . TYR B 1 119 ? 24.656 -17.078 25.188 1 24.56 119 TYR B O 1
ATOM 1847 N N . ASN B 1 120 ? 23.188 -18.25 25.281 1 23.97 120 ASN B N 1
ATOM 1848 C CA . ASN B 1 120 ? 23.594 -18.812 26.578 1 23.97 120 ASN B CA 1
ATOM 1849 C C . ASN B 1 120 ? 23.953 -20.297 26.469 1 23.97 120 ASN B C 1
ATOM 1851 O O . ASN B 1 120 ? 23.312 -21.031 25.719 1 23.97 120 ASN B O 1
#

pLDDT: mean 90.93, std 18.45, range [23.55, 98.88]